Protein AF-M2UFC2-F1 (afdb_monomer)

Secondary structure (DSSP, 8-state):
-------------------EEEESPPTT--TTT-TT-SS--TTTTSPB--B-TTS-BSS----GGGGTTTHHHHSPPS-EEETT-EEEEEEE----STT-----TT--EEEEEEESSTTSS-EEEEEEES-SS-S-S--STTTSEEEEEPPBTPPSEE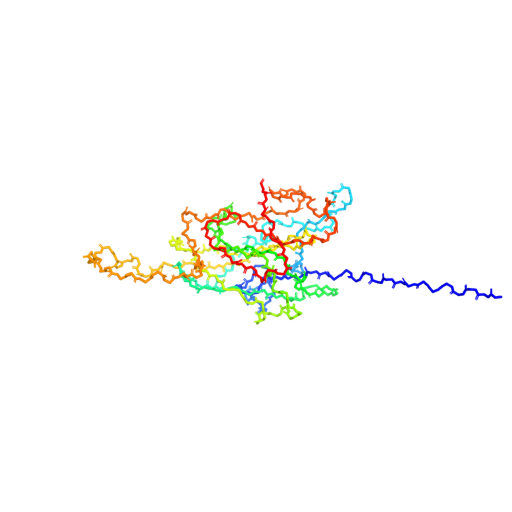EEEEEEEE-TTS-EEEEEEEEEEE--GGGSS-SS-------------------PPBGGGPPBPP--BSSTT-SBSTTHHHH--SPPSSEEE---SS-EEE--SSSPEEEP--

Sequence (270 aa):
MYTETLVLLHWAASVSGHMSLWYPGPLGGAKEANAMSTYVDSELNFPLGCCDENGQATLPSPGICRGHLDMFDEQEPQVVWQAGQNAYFQLSDHTYAAGTPGSTHHGGSCQVGFSLDRGQTWKAAASFSGNCPRRAEDGSPSSQTFDFQVPRGMPSGNALFAWVWLNREHEFFVNCAKVRITANASRVLSADMSLPSSRGLWRQSRPKAFRSCEWDTAPVMKMSYYTTDADCMPNAKLRHAQSDDFELGWDVACGVVEGDGAFPIQMIAC

Foldseek 3Di:
DDDDDDDPPDPPPPQAAFKAWQPPQFQLHDCNSPVPDPHHDLCQRPFAFDADLVQHTPDHHCFAQSVRLVCLVVDDASEEDEAFDKDKTFMAQDRSHPPRTHFCLQWFWKWKWKDPPSPPFTFTFAIEFTCVQNRDRHRHRVSRMGITTHAHPDDWDKMKMKMWGQFLQRTIHMTIGIHTYDYDPVVVPPPDDDDDDDDDDDPDPDDPPQFGHHPVQGDTDARFGQHCPGPFPHVVCSVDVDGDQAHEDEPTPHNYDYYPPNGHYDYGDD

Structure (mmCIF, N/CA/C/O backbone):
data_AF-M2UFC2-F1
#
_entry.id   AF-M2UFC2-F1
#
loop_
_atom_site.group_PDB
_atom_site.id
_atom_site.type_symbol
_atom_site.label_atom_id
_atom_site.label_alt_id
_atom_site.label_comp_id
_atom_site.label_asym_id
_atom_site.label_entity_id
_atom_site.label_seq_id
_atom_site.pdbx_PDB_ins_code
_atom_site.Cartn_x
_atom_site.Cartn_y
_atom_site.Cartn_z
_atom_site.occupancy
_atom_site.B_iso_or_equiv
_atom_site.auth_seq_id
_atom_site.auth_comp_id
_atom_site.auth_asym_id
_atom_site.auth_atom_id
_atom_site.pdbx_PDB_model_num
ATOM 1 N N . MET A 1 1 ? 33.364 7.698 -51.214 1.00 39.19 1 MET A N 1
ATOM 2 C CA . MET A 1 1 ? 32.094 7.151 -50.694 1.00 39.19 1 MET A CA 1
ATOM 3 C C . MET A 1 1 ? 32.192 7.202 -49.183 1.00 39.19 1 MET A C 1
ATOM 5 O O . MET A 1 1 ? 32.927 6.405 -48.621 1.00 39.19 1 MET A O 1
ATOM 9 N N . TYR A 1 2 ? 31.581 8.207 -48.559 1.00 39.94 2 TYR A N 1
ATOM 10 C CA . TYR A 1 2 ? 31.547 8.346 -47.103 1.00 39.94 2 TYR A CA 1
ATOM 11 C C . TYR A 1 2 ? 30.279 7.648 -46.612 1.00 39.94 2 TYR A C 1
ATOM 13 O O . TYR A 1 2 ? 29.177 8.035 -46.992 1.00 39.94 2 TYR A O 1
ATOM 21 N N . THR A 1 3 ? 30.438 6.557 -45.871 1.00 43.34 3 THR A N 1
ATOM 22 C CA . THR A 1 3 ? 29.339 5.874 -45.185 1.00 43.34 3 THR A CA 1
ATOM 23 C C . THR A 1 3 ? 29.038 6.627 -43.897 1.00 43.34 3 THR A C 1
ATOM 25 O O . THR A 1 3 ? 29.788 6.529 -42.931 1.00 43.34 3 THR A O 1
ATOM 28 N N . GLU A 1 4 ? 27.954 7.396 -43.911 1.00 42.88 4 GLU A N 1
ATOM 29 C CA . GLU A 1 4 ? 27.348 8.010 -42.730 1.00 42.88 4 GLU A CA 1
ATOM 30 C C . GLU A 1 4 ? 26.715 6.904 -41.871 1.00 42.88 4 GLU A C 1
ATOM 32 O O . GLU A 1 4 ? 25.690 6.320 -42.227 1.00 42.88 4 GLU A O 1
ATOM 37 N N . THR A 1 5 ? 27.347 6.566 -40.749 1.00 50.31 5 THR A N 1
ATOM 38 C CA . THR A 1 5 ? 26.775 5.668 -39.737 1.00 50.31 5 THR A CA 1
ATOM 39 C C . THR A 1 5 ? 25.762 6.442 -38.894 1.00 50.31 5 THR A C 1
ATOM 41 O O . THR A 1 5 ? 26.138 7.237 -38.036 1.00 50.31 5 THR A O 1
ATOM 44 N N . LEU A 1 6 ? 24.470 6.205 -39.130 1.00 49.03 6 LEU A N 1
ATOM 45 C CA . LEU A 1 6 ? 23.380 6.677 -38.272 1.00 49.03 6 LEU A CA 1
ATOM 46 C C . LEU A 1 6 ? 23.423 5.936 -36.927 1.00 49.03 6 LEU A C 1
ATOM 48 O O . LEU A 1 6 ? 23.078 4.758 -36.840 1.00 49.03 6 LEU A O 1
ATOM 52 N N . VAL A 1 7 ? 23.838 6.634 -35.870 1.00 49.34 7 VAL A N 1
ATOM 53 C CA . VAL A 1 7 ? 23.732 6.160 -34.485 1.00 49.34 7 VAL A CA 1
ATOM 54 C C . VAL A 1 7 ? 22.326 6.484 -33.978 1.00 49.34 7 VAL A C 1
ATOM 56 O O . VAL A 1 7 ? 22.012 7.629 -33.662 1.00 49.34 7 VAL A O 1
ATOM 59 N N . LEU A 1 8 ? 21.462 5.471 -33.911 1.00 44.75 8 LEU A N 1
ATOM 60 C CA . LEU A 1 8 ? 20.162 5.551 -33.241 1.00 44.75 8 LEU A CA 1
ATOM 61 C C . LEU A 1 8 ? 20.377 5.501 -31.721 1.00 44.75 8 LEU A C 1
ATOM 63 O O . LEU A 1 8 ? 20.456 4.418 -31.138 1.00 44.75 8 LEU A O 1
ATOM 67 N N . LEU A 1 9 ? 20.466 6.670 -31.074 1.00 43.09 9 LEU A N 1
ATOM 68 C CA . LEU A 1 9 ? 20.327 6.773 -29.619 1.00 43.09 9 LEU A CA 1
ATOM 69 C C . LEU A 1 9 ? 18.901 6.355 -29.231 1.00 43.09 9 LEU A C 1
ATOM 71 O O . LEU A 1 9 ? 17.956 7.134 -29.353 1.00 43.09 9 LEU A O 1
ATOM 75 N N . HIS A 1 10 ? 18.753 5.119 -28.759 1.00 38.97 10 HIS A N 1
ATOM 76 C CA . HIS A 1 10 ? 17.561 4.698 -28.037 1.00 38.97 10 HIS A CA 1
ATOM 77 C C . HIS A 1 10 ? 17.619 5.342 -26.654 1.00 38.97 10 HIS A C 1
ATOM 79 O O . HIS A 1 10 ? 18.350 4.890 -25.775 1.00 38.97 10 HIS A O 1
ATOM 85 N N . TRP A 1 11 ? 16.870 6.426 -26.468 1.00 40.47 11 TRP A N 1
ATOM 86 C CA . TRP A 1 11 ? 16.541 6.906 -25.135 1.00 40.47 11 TRP A CA 1
ATOM 87 C C . TRP A 1 11 ? 15.643 5.854 -24.486 1.00 40.47 11 TRP A C 1
ATOM 89 O O . TRP A 1 11 ? 14.445 5.801 -24.758 1.00 40.47 11 TRP A O 1
ATOM 99 N N . ALA A 1 12 ? 16.224 4.988 -23.656 1.00 41.22 12 ALA A N 1
ATOM 100 C CA . ALA A 1 12 ? 15.452 4.255 -22.668 1.00 41.22 12 ALA A CA 1
ATOM 101 C C . ALA A 1 12 ? 14.940 5.301 -21.673 1.00 41.22 12 ALA A C 1
ATOM 103 O O . ALA A 1 12 ? 15.656 5.714 -20.763 1.00 41.22 12 ALA A O 1
ATOM 104 N N . ALA A 1 13 ? 13.739 5.824 -21.912 1.00 41.06 13 ALA A N 1
ATOM 105 C CA . ALA A 1 13 ? 13.048 6.600 -20.905 1.00 41.06 13 ALA A CA 1
ATOM 106 C C . ALA A 1 13 ? 12.773 5.642 -19.745 1.00 41.06 13 ALA A C 1
ATOM 108 O O . ALA A 1 13 ? 11.928 4.755 -19.861 1.00 41.06 13 ALA A O 1
ATOM 109 N N . SER A 1 14 ? 13.520 5.785 -18.654 1.00 45.16 14 SER A N 1
ATOM 110 C CA . SER A 1 14 ? 13.159 5.185 -17.377 1.00 45.16 14 SER A CA 1
ATOM 111 C C . SER A 1 14 ? 11.846 5.838 -16.953 1.00 45.16 14 SER A C 1
ATOM 113 O O . SER A 1 14 ? 11.839 6.918 -16.366 1.00 45.16 14 SER A O 1
ATOM 115 N N . VAL A 1 15 ? 10.718 5.253 -17.352 1.00 51.28 15 VAL A N 1
ATOM 116 C CA . VAL A 1 15 ? 9.410 5.682 -16.864 1.00 51.28 15 VAL A CA 1
ATOM 117 C C . VAL A 1 15 ? 9.390 5.285 -15.404 1.00 51.28 15 VAL A C 1
ATOM 119 O O . VAL A 1 15 ? 9.401 4.104 -15.094 1.00 51.28 15 VAL A O 1
ATOM 122 N N . SER A 1 16 ? 9.452 6.261 -14.509 1.00 63.06 16 SER A N 1
ATOM 123 C CA . SER A 1 16 ? 9.485 5.964 -13.088 1.00 63.06 16 SER A CA 1
ATOM 124 C C . SER A 1 16 ? 8.061 5.834 -12.561 1.00 63.06 16 SER A C 1
ATOM 126 O O . SER A 1 16 ? 7.302 6.802 -12.564 1.00 63.06 16 SER A O 1
ATOM 128 N N . GLY A 1 17 ? 7.677 4.622 -12.169 1.00 72.94 17 GLY A N 1
ATOM 129 C CA . GLY A 1 17 ? 6.343 4.292 -11.680 1.00 72.94 17 GLY A CA 1
ATOM 130 C C . GLY A 1 17 ? 6.104 4.740 -10.255 1.00 72.94 17 GLY A C 1
ATOM 131 O O . GLY A 1 17 ? 6.373 3.975 -9.342 1.00 72.94 17 GLY A O 1
ATOM 132 N N . HIS A 1 18 ? 5.584 5.947 -10.056 1.00 90.44 18 HIS A N 1
ATOM 133 C CA . HIS A 1 18 ? 5.289 6.459 -8.722 1.00 90.44 18 HIS A CA 1
ATOM 134 C C . HIS A 1 18 ? 3.782 6.570 -8.504 1.00 90.44 18 HIS A C 1
ATOM 136 O O . HIS A 1 18 ? 3.101 7.328 -9.194 1.00 90.44 18 HIS A O 1
ATOM 142 N N . MET A 1 19 ? 3.266 5.839 -7.521 1.00 96.25 19 MET A N 1
ATOM 143 C CA . MET A 1 19 ? 1.867 5.903 -7.102 1.00 96.25 19 MET A CA 1
ATOM 144 C C . MET A 1 19 ? 1.805 5.981 -5.585 1.00 96.25 19 MET A C 1
ATOM 146 O O . MET A 1 19 ? 2.644 5.406 -4.890 1.00 96.25 19 MET A O 1
ATOM 150 N N . SER A 1 20 ? 0.784 6.652 -5.066 1.00 97.69 20 SER A N 1
ATOM 151 C CA . SER A 1 20 ? 0.476 6.639 -3.639 1.00 97.69 20 SER A CA 1
ATOM 152 C C . SER A 1 20 ? -0.979 6.269 -3.390 1.00 97.69 20 SER A C 1
ATOM 154 O O . SER A 1 20 ? -1.843 6.441 -4.252 1.00 97.69 20 SER A O 1
ATOM 156 N N . LEU A 1 21 ? -1.281 5.844 -2.166 1.00 98.62 21 LEU A N 1
ATOM 157 C CA . LEU A 1 21 ? -2.639 5.879 -1.644 1.00 98.62 21 LEU A CA 1
ATOM 158 C C . LEU A 1 21 ? -3.164 7.324 -1.718 1.00 98.62 21 LEU A C 1
ATOM 160 O O . LEU A 1 21 ? -2.421 8.284 -1.511 1.00 98.62 21 LEU A O 1
ATOM 164 N N . TRP A 1 22 ? -4.441 7.474 -2.040 1.00 98.56 22 TRP A N 1
ATOM 165 C CA . TRP A 1 22 ? -5.145 8.755 -2.091 1.00 98.56 22 TRP A CA 1
ATOM 166 C C . TRP A 1 22 ? -6.354 8.765 -1.161 1.00 98.56 22 TRP A C 1
ATOM 168 O O . TRP A 1 22 ? -6.588 9.735 -0.446 1.00 98.56 22 TRP A O 1
ATOM 178 N N . TYR A 1 23 ? -7.099 7.659 -1.140 1.00 98.69 23 TYR A N 1
ATOM 179 C CA . TYR A 1 23 ? -8.220 7.456 -0.233 1.00 98.69 23 TYR A CA 1
ATOM 180 C C . TYR A 1 23 ? -8.158 6.053 0.385 1.00 98.69 23 TYR A C 1
ATOM 182 O O . TYR A 1 23 ? -8.037 5.088 -0.368 1.00 98.69 23 TYR A O 1
ATOM 190 N N . PRO A 1 24 ? -8.316 5.902 1.712 1.00 98.56 24 PRO A N 1
ATOM 191 C CA . PRO A 1 24 ? -8.397 6.972 2.711 1.00 98.56 24 PRO A CA 1
ATOM 192 C C . PRO A 1 24 ? -7.124 7.830 2.744 1.00 98.56 24 PRO A C 1
ATOM 194 O O . PRO A 1 24 ? -6.065 7.355 2.340 1.00 98.56 24 PRO A O 1
ATOM 197 N N . GLY A 1 25 ? -7.233 9.080 3.205 1.00 98.25 25 GLY A N 1
ATOM 198 C CA . GLY A 1 25 ? -6.116 10.029 3.192 1.00 98.25 25 GLY A CA 1
ATOM 199 C C . GLY A 1 25 ? -4.875 9.464 3.904 1.00 98.25 25 GLY A C 1
ATOM 200 O O . GLY A 1 25 ? -4.959 9.139 5.090 1.00 98.25 25 GLY A O 1
ATOM 201 N N . PRO A 1 26 ? -3.729 9.295 3.225 1.00 98.19 26 PRO A N 1
ATOM 202 C CA . PRO A 1 26 ? -2.581 8.636 3.837 1.00 98.19 26 PRO A CA 1
ATOM 203 C C . PRO A 1 26 ? -1.893 9.514 4.890 1.00 98.19 26 PRO A C 1
ATOM 205 O O . PRO A 1 26 ? -1.920 10.747 4.828 1.00 98.19 26 PRO A O 1
ATOM 208 N N . LEU A 1 27 ? -1.232 8.865 5.847 1.00 97.75 27 LEU A N 1
ATOM 209 C CA . LEU A 1 27 ? -0.240 9.489 6.725 1.00 97.75 27 LEU A CA 1
ATOM 210 C C . LEU A 1 27 ? 0.936 9.969 5.856 1.00 97.75 27 LEU A C 1
ATOM 212 O O . LEU A 1 27 ? 1.348 9.252 4.946 1.00 97.75 27 LEU A O 1
ATOM 216 N N . GLY A 1 28 ? 1.420 11.193 6.083 1.00 96.62 28 GLY A N 1
ATOM 217 C CA . GLY A 1 28 ? 2.391 11.852 5.194 1.00 96.62 28 GLY A CA 1
ATOM 218 C C . GLY A 1 28 ? 1.823 12.311 3.837 1.00 96.62 28 GLY A C 1
ATOM 219 O O . GLY A 1 28 ? 2.576 12.793 2.995 1.00 96.62 28 GLY A O 1
ATOM 220 N N . GLY A 1 29 ? 0.508 12.177 3.619 1.00 97.25 29 GLY A N 1
ATOM 221 C CA . GLY A 1 29 ? -0.202 12.562 2.396 1.00 97.25 29 GLY A CA 1
ATOM 222 C C . GLY A 1 29 ? -0.233 14.053 2.097 1.00 97.25 29 GLY A C 1
ATOM 223 O O . GLY A 1 29 ? -0.198 14.880 3.008 1.00 97.25 29 GLY A O 1
ATOM 224 N N . ALA A 1 30 ? -0.412 14.397 0.820 1.00 97.00 30 ALA A N 1
ATOM 225 C CA . ALA A 1 30 ? -0.734 15.759 0.407 1.00 97.00 30 ALA A CA 1
ATOM 226 C C . ALA A 1 30 ? -2.062 16.216 1.038 1.00 97.00 30 ALA A C 1
ATOM 228 O O . ALA A 1 30 ? -2.951 15.400 1.308 1.00 97.00 30 ALA A O 1
ATOM 229 N N . LYS A 1 31 ? -2.221 17.524 1.266 1.00 96.56 31 LYS A N 1
ATOM 230 C CA . LYS A 1 31 ? -3.391 18.070 1.974 1.00 96.56 31 LYS A CA 1
ATOM 231 C C . LYS A 1 31 ? -4.702 17.844 1.215 1.00 96.56 31 LYS A C 1
ATOM 233 O O . LYS A 1 31 ? -5.769 17.745 1.814 1.00 96.56 31 LYS A O 1
ATOM 238 N N . GLU A 1 32 ? -4.610 17.740 -0.103 1.00 96.50 32 GLU A N 1
ATOM 239 C CA . GLU A 1 32 ? -5.697 17.415 -1.019 1.00 96.50 32 GLU A CA 1
ATOM 240 C C . GLU A 1 32 ? -6.227 15.988 -0.804 1.00 96.50 32 GLU A C 1
ATOM 242 O O . GLU A 1 32 ? -7.420 15.751 -0.986 1.00 96.50 32 GLU A O 1
ATOM 247 N N . ALA A 1 33 ? -5.362 15.056 -0.389 1.00 97.12 33 ALA A N 1
ATOM 248 C CA . ALA A 1 33 ? -5.724 13.676 -0.063 1.00 97.12 33 ALA A CA 1
ATOM 249 C C . ALA A 1 33 ? -6.095 13.511 1.420 1.00 97.12 33 ALA A C 1
ATOM 251 O O . ALA A 1 33 ? -7.014 12.770 1.767 1.00 97.12 33 ALA A O 1
ATOM 252 N N . ASN A 1 34 ? -5.383 14.211 2.305 1.00 96.50 34 ASN A N 1
ATOM 253 C CA . ASN A 1 34 ? -5.574 14.181 3.748 1.00 96.50 34 ASN A CA 1
ATOM 254 C C . ASN A 1 34 ? -5.618 15.611 4.300 1.00 96.50 34 ASN A C 1
ATOM 256 O O . ASN A 1 34 ? -4.594 16.250 4.536 1.00 96.50 34 ASN A O 1
ATOM 260 N N . ALA A 1 35 ? -6.826 16.108 4.570 1.00 93.62 35 ALA A N 1
ATOM 261 C CA . ALA A 1 35 ? -7.028 17.481 5.031 1.00 93.62 35 ALA A CA 1
ATOM 262 C C . ALA A 1 35 ? -6.358 17.795 6.387 1.00 93.62 35 ALA A C 1
ATOM 264 O O . ALA A 1 35 ? -6.178 18.972 6.715 1.00 93.62 35 ALA A O 1
ATOM 265 N N . MET A 1 36 ? -5.992 16.766 7.164 1.00 91.00 36 MET A N 1
ATOM 266 C CA . MET A 1 36 ? -5.315 16.890 8.459 1.00 91.00 36 MET A CA 1
ATOM 267 C C . MET A 1 36 ? -3.788 16.896 8.355 1.00 91.00 36 MET A C 1
ATOM 269 O O . MET A 1 36 ? -3.124 17.070 9.376 1.00 91.00 36 MET A O 1
ATOM 273 N N . SER A 1 37 ? -3.218 16.733 7.158 1.00 93.69 37 SER A N 1
ATOM 274 C CA . SER A 1 37 ? -1.770 16.752 6.975 1.00 93.69 37 SER A CA 1
ATOM 275 C C . SER A 1 37 ? -1.156 18.079 7.424 1.00 93.69 37 SER A C 1
ATOM 277 O O . SER A 1 37 ? -1.447 19.151 6.885 1.00 93.69 37 SER A O 1
ATOM 279 N N . THR A 1 38 ? -0.269 17.982 8.410 1.00 92.00 38 THR A N 1
ATOM 280 C CA . THR A 1 38 ? 0.626 19.050 8.884 1.00 92.00 38 THR A CA 1
ATOM 281 C C . THR A 1 38 ? 2.037 18.912 8.310 1.00 92.00 38 THR A C 1
ATOM 283 O O . THR A 1 38 ? 2.794 19.880 8.293 1.00 92.00 38 THR A O 1
ATOM 286 N N . TYR A 1 39 ? 2.361 17.723 7.801 1.00 94.56 39 TYR A N 1
ATOM 287 C CA . TYR A 1 39 ? 3.590 17.361 7.110 1.00 94.56 39 TYR A CA 1
ATOM 288 C C . TYR A 1 39 ? 3.233 16.578 5.841 1.00 94.56 39 TYR A C 1
ATOM 290 O O . TYR A 1 39 ? 2.295 15.778 5.853 1.00 94.56 39 TYR A O 1
ATOM 298 N N . VAL A 1 40 ? 3.982 16.815 4.763 1.00 96.62 40 VAL A N 1
ATOM 299 C CA . VAL A 1 40 ? 3.855 16.093 3.492 1.00 96.62 40 VAL A CA 1
ATOM 300 C C . VAL A 1 40 ? 5.191 15.420 3.204 1.00 96.62 40 VAL A C 1
ATOM 302 O O . VAL A 1 40 ? 6.214 16.099 3.112 1.00 96.62 40 VAL A O 1
ATOM 305 N N . ASP A 1 41 ? 5.172 14.097 3.068 1.00 96.25 41 ASP A N 1
ATOM 306 C CA . ASP A 1 41 ? 6.327 13.314 2.639 1.00 96.25 41 ASP A CA 1
ATOM 307 C C . ASP A 1 41 ? 6.529 13.541 1.136 1.00 96.25 41 ASP A C 1
ATOM 309 O O . ASP A 1 41 ? 5.718 13.112 0.313 1.00 96.25 41 ASP A O 1
ATOM 313 N N . SER A 1 42 ? 7.605 14.240 0.765 1.00 94.56 42 SER A N 1
ATOM 314 C CA . SER A 1 42 ? 7.938 14.505 -0.641 1.00 94.56 42 SER A CA 1
ATOM 315 C C . SER A 1 42 ? 8.248 13.233 -1.432 1.00 94.56 42 SER A C 1
ATOM 317 O O . SER A 1 42 ? 8.283 13.271 -2.659 1.00 94.56 42 SER A O 1
ATOM 319 N N . GLU A 1 43 ? 8.476 12.119 -0.739 1.00 93.50 43 GLU A N 1
ATOM 320 C CA . GLU A 1 43 ? 8.762 10.815 -1.313 1.00 93.50 43 GLU A CA 1
ATOM 321 C C . GLU A 1 43 ? 7.630 9.806 -1.066 1.00 93.50 43 GLU A C 1
ATOM 323 O O . GLU A 1 43 ? 7.835 8.604 -1.222 1.00 93.50 43 GLU A O 1
ATOM 328 N N . LEU A 1 44 ? 6.419 10.243 -0.693 1.00 95.44 44 LEU A N 1
ATOM 329 C CA . LEU A 1 44 ? 5.335 9.320 -0.323 1.00 95.44 44 LEU A CA 1
ATOM 330 C C . LEU A 1 44 ? 5.006 8.297 -1.422 1.00 95.44 44 LEU A C 1
ATOM 332 O O . LEU A 1 44 ? 4.633 7.157 -1.132 1.00 95.44 44 LEU A O 1
ATOM 336 N N . ASN A 1 45 ? 5.135 8.722 -2.679 1.00 94.38 45 ASN A N 1
ATOM 337 C CA . ASN A 1 45 ? 4.893 7.919 -3.870 1.00 94.38 45 ASN A CA 1
ATOM 338 C C . ASN A 1 45 ? 6.152 7.206 -4.394 1.00 94.38 45 ASN A C 1
ATOM 340 O O . ASN A 1 45 ? 6.074 6.640 -5.476 1.00 94.38 45 ASN A O 1
ATOM 344 N N . PHE A 1 46 ? 7.289 7.245 -3.685 1.00 92.94 46 PHE A N 1
ATOM 345 C CA . PHE A 1 46 ? 8.538 6.575 -4.072 1.00 92.94 46 PHE A CA 1
ATOM 346 C C . PHE A 1 46 ? 8.558 5.133 -3.571 1.00 92.94 46 PHE A C 1
ATOM 348 O O . PHE A 1 46 ? 7.974 4.830 -2.519 1.00 92.94 46 PHE A O 1
ATOM 355 N N . PRO A 1 47 ? 9.269 4.239 -4.275 1.00 91.31 47 PRO A N 1
ATOM 356 C CA . PRO A 1 47 ? 9.504 2.911 -3.751 1.00 91.31 47 PRO A CA 1
ATOM 357 C C . PRO A 1 47 ? 10.403 2.977 -2.517 1.00 91.31 47 PRO A C 1
ATOM 359 O O . PRO A 1 47 ? 11.213 3.891 -2.342 1.00 91.31 47 PRO A O 1
ATOM 362 N N . LEU A 1 48 ? 10.251 1.995 -1.640 1.00 90.31 48 LEU A N 1
ATOM 363 C CA . LEU A 1 48 ? 11.145 1.779 -0.519 1.00 90.31 48 LEU A CA 1
ATOM 364 C C . LEU A 1 48 ? 12.395 1.052 -0.980 1.00 90.31 48 LEU A C 1
ATOM 366 O O . LEU A 1 48 ? 12.292 0.042 -1.671 1.00 90.31 48 LEU A O 1
ATOM 370 N N . GLY A 1 49 ? 13.545 1.557 -0.526 1.00 77.44 49 GLY A N 1
ATOM 371 C CA . GLY A 1 49 ? 14.823 0.853 -0.519 1.00 77.44 49 GLY A CA 1
ATOM 372 C C . GLY A 1 49 ? 15.120 0.046 -1.783 1.00 77.44 49 GLY A C 1
ATOM 373 O O . GLY A 1 49 ? 14.879 -1.156 -1.828 1.00 77.44 49 GLY A O 1
ATOM 374 N N . CYS A 1 50 ? 15.747 0.682 -2.771 1.00 66.81 50 CYS A N 1
ATOM 375 C CA . CYS A 1 50 ? 16.546 -0.028 -3.766 1.00 66.81 50 CYS A CA 1
ATOM 376 C C . CYS A 1 50 ? 18.018 0.074 -3.383 1.00 66.81 50 CYS A C 1
ATOM 378 O O . CYS A 1 50 ? 18.391 0.877 -2.526 1.00 66.81 50 CYS A O 1
ATOM 380 N N . CYS A 1 51 ? 18.852 -0.766 -3.978 1.00 66.25 51 CYS A N 1
ATOM 381 C CA . CYS A 1 51 ? 20.266 -0.843 -3.686 1.00 66.25 51 CYS A CA 1
ATOM 382 C C . CYS A 1 51 ? 21.106 -0.812 -4.969 1.00 66.25 51 CYS A C 1
ATOM 384 O O . CYS A 1 51 ? 20.580 -1.057 -6.055 1.00 66.25 51 CYS A O 1
ATOM 386 N N . ASP A 1 52 ? 22.389 -0.478 -4.849 1.00 71.19 52 ASP A N 1
ATOM 387 C CA . ASP A 1 52 ? 23.360 -0.525 -5.944 1.00 71.19 52 ASP A CA 1
ATOM 388 C C . ASP A 1 52 ? 23.894 -1.950 -6.158 1.00 71.19 52 ASP A C 1
ATOM 390 O O . ASP A 1 52 ? 23.598 -2.861 -5.390 1.00 71.19 52 ASP A O 1
ATOM 394 N N . GLU A 1 53 ? 24.737 -2.160 -7.170 1.00 71.31 53 GLU A N 1
ATOM 395 C CA . GLU A 1 53 ? 25.342 -3.474 -7.456 1.00 71.31 53 GLU A CA 1
ATOM 396 C C . GLU A 1 53 ? 26.107 -4.089 -6.261 1.00 71.31 53 GLU A C 1
ATOM 398 O O . GLU A 1 53 ? 26.314 -5.301 -6.220 1.00 71.31 53 GLU A O 1
ATOM 403 N N . ASN A 1 54 ? 26.494 -3.277 -5.268 1.00 70.31 54 ASN A N 1
ATOM 404 C CA . ASN A 1 54 ? 27.180 -3.701 -4.046 1.00 70.31 54 ASN A CA 1
ATOM 405 C C . ASN A 1 54 ? 26.223 -3.943 -2.864 1.00 70.31 54 ASN A C 1
ATOM 407 O O . ASN A 1 54 ? 26.677 -4.234 -1.754 1.00 70.31 54 ASN A O 1
ATOM 411 N N . GLY A 1 55 ? 24.912 -3.813 -3.075 1.00 65.31 55 GLY A N 1
ATOM 412 C CA . GLY A 1 55 ? 23.883 -3.968 -2.053 1.00 65.31 55 GLY A CA 1
ATOM 413 C C . GLY A 1 55 ? 23.733 -2.771 -1.110 1.00 65.31 55 GLY A C 1
ATOM 414 O O . GLY A 1 55 ? 23.071 -2.896 -0.081 1.00 65.31 55 GLY A O 1
ATOM 415 N N . GLN A 1 56 ? 24.328 -1.616 -1.421 1.00 71.31 56 GLN A N 1
ATOM 416 C CA . GLN A 1 56 ? 24.149 -0.394 -0.637 1.00 71.31 56 GLN A CA 1
ATOM 417 C C . GLN A 1 56 ? 22.825 0.271 -0.983 1.00 71.31 56 GLN A C 1
ATOM 419 O O . GLN A 1 56 ? 22.515 0.416 -2.160 1.00 71.31 56 G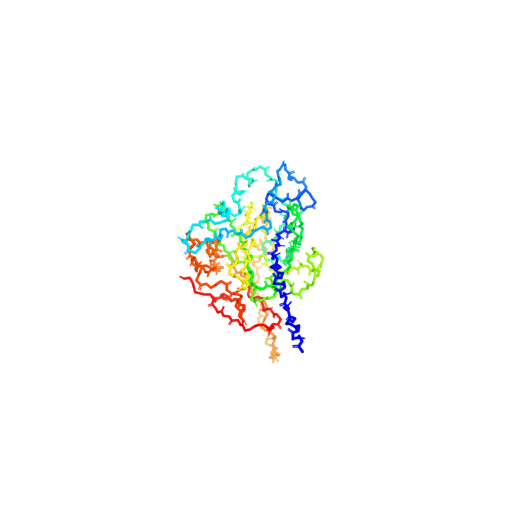LN A O 1
ATOM 424 N N . ALA A 1 57 ? 22.072 0.722 0.022 1.00 71.75 57 ALA A N 1
ATOM 425 C CA . ALA A 1 57 ? 20.825 1.446 -0.198 1.00 71.75 57 ALA A CA 1
ATOM 426 C C . ALA A 1 57 ? 21.051 2.694 -1.074 1.00 71.75 57 ALA A C 1
ATOM 428 O O . ALA A 1 57 ? 21.800 3.598 -0.710 1.00 71.75 57 ALA A O 1
ATOM 429 N N . THR A 1 58 ? 20.381 2.740 -2.223 1.00 75.94 58 THR A N 1
ATOM 430 C CA . THR A 1 58 ? 20.336 3.882 -3.145 1.00 75.94 58 THR A CA 1
ATOM 431 C C . THR A 1 58 ? 19.113 4.757 -2.915 1.00 75.94 58 THR A C 1
ATOM 433 O O . THR A 1 58 ? 19.105 5.905 -3.348 1.00 75.94 58 THR A O 1
ATOM 436 N N . LEU A 1 59 ? 18.101 4.239 -2.212 1.00 76.81 59 LEU A N 1
ATOM 437 C CA . LEU A 1 59 ? 16.903 4.972 -1.812 1.00 76.81 59 LEU A CA 1
ATOM 438 C C . LEU A 1 59 ? 16.649 4.821 -0.308 1.00 76.81 59 LEU A C 1
ATOM 440 O O . LEU A 1 59 ? 16.991 3.780 0.267 1.00 76.81 59 LEU A O 1
ATOM 444 N N . PRO A 1 60 ? 16.012 5.815 0.336 1.00 82.12 60 PRO A N 1
ATOM 445 C CA . PRO A 1 60 ? 15.552 5.681 1.709 1.00 82.12 60 PRO A CA 1
ATOM 446 C C . PRO A 1 60 ? 14.642 4.459 1.895 1.00 82.12 60 PRO A C 1
ATOM 448 O O . PRO A 1 60 ? 13.780 4.155 1.069 1.00 82.12 60 PRO A O 1
ATOM 451 N N . SER A 1 61 ? 14.813 3.772 3.024 1.00 86.12 61 SER A N 1
ATOM 452 C CA . SER A 1 61 ? 13.893 2.734 3.494 1.00 86.12 61 SER A CA 1
ATOM 453 C C . SER A 1 61 ? 13.391 3.104 4.893 1.00 86.12 61 SER A C 1
ATOM 455 O O . SER A 1 61 ? 13.873 2.572 5.891 1.00 86.12 61 SER A O 1
ATOM 457 N N . PRO A 1 62 ? 12.460 4.069 5.007 1.00 89.62 62 PRO A N 1
ATOM 458 C CA . PRO A 1 62 ? 11.909 4.497 6.296 1.00 89.62 62 PRO A CA 1
ATOM 459 C C . PRO A 1 62 ? 11.030 3.442 7.001 1.00 89.62 62 PRO A C 1
ATOM 461 O O . PRO A 1 62 ? 10.535 3.690 8.098 1.00 89.62 62 PRO A O 1
ATOM 464 N N . GLY A 1 63 ? 10.839 2.262 6.402 1.00 89.19 63 GLY A N 1
ATOM 465 C CA . GLY A 1 63 ? 10.115 1.139 6.996 1.00 89.19 63 GLY A CA 1
ATOM 466 C C . GLY A 1 63 ? 8.595 1.203 6.814 1.00 89.19 63 GLY A C 1
ATOM 467 O O . GLY A 1 63 ? 8.076 1.777 5.853 1.00 89.19 63 GLY A O 1
ATOM 468 N N . ILE A 1 64 ? 7.867 0.563 7.736 1.00 92.75 64 ILE A N 1
ATOM 469 C CA . ILE A 1 64 ? 6.403 0.420 7.688 1.00 92.75 64 ILE A CA 1
ATOM 470 C C . ILE A 1 64 ? 5.733 1.798 7.619 1.00 92.75 64 ILE A C 1
ATOM 472 O O . ILE A 1 64 ? 6.117 2.722 8.331 1.00 92.75 64 ILE A O 1
ATOM 476 N N . CYS A 1 65 ? 4.711 1.931 6.766 1.00 96.06 65 CYS A N 1
ATOM 477 C CA . CYS A 1 65 ? 3.988 3.189 6.548 1.00 96.06 65 CYS A CA 1
ATOM 478 C C . CYS A 1 65 ? 4.903 4.368 6.168 1.00 96.06 65 CYS A C 1
ATOM 480 O O . CYS A 1 65 ? 4.589 5.509 6.495 1.00 96.06 65 CYS A O 1
ATOM 482 N N . ARG A 1 66 ? 6.045 4.086 5.524 1.00 94.88 66 ARG A N 1
ATOM 483 C CA . ARG A 1 66 ? 7.122 5.047 5.241 1.00 94.88 66 ARG A CA 1
ATOM 484 C C . ARG A 1 66 ? 7.615 5.821 6.472 1.00 94.88 66 ARG A C 1
ATOM 486 O O . ARG A 1 66 ? 8.033 6.965 6.357 1.00 94.88 66 ARG A O 1
ATOM 493 N N . GLY A 1 67 ? 7.573 5.198 7.648 1.00 95.25 67 GLY A N 1
ATOM 494 C CA . GLY A 1 67 ? 8.022 5.806 8.902 1.00 95.25 67 GLY A CA 1
ATOM 495 C C . GLY A 1 67 ? 6.967 6.651 9.621 1.00 95.25 67 GLY A C 1
ATOM 496 O O . GLY A 1 67 ? 7.215 7.074 10.743 1.00 95.25 67 GLY A O 1
ATOM 497 N N . HIS A 1 68 ? 5.768 6.825 9.054 1.00 96.00 68 HIS A N 1
ATOM 498 C CA . HIS A 1 68 ? 4.721 7.713 9.593 1.00 96.00 68 HIS A CA 1
ATOM 499 C C . HIS A 1 68 ? 3.821 7.059 10.657 1.00 96.00 68 HIS A C 1
ATOM 501 O O . HIS A 1 68 ? 2.653 7.419 10.800 1.00 96.00 68 HIS A O 1
ATOM 507 N N . LEU A 1 69 ? 4.302 6.036 11.372 1.00 95.56 69 LEU A N 1
ATOM 508 C CA . LEU A 1 69 ? 3.495 5.336 12.386 1.00 95.56 69 LEU A CA 1
ATOM 509 C C . LEU A 1 69 ? 3.184 6.209 13.612 1.00 95.56 69 LEU A C 1
ATOM 511 O O . LEU A 1 69 ? 2.154 6.011 14.256 1.00 95.56 69 LEU A O 1
ATOM 515 N N . ASP A 1 70 ? 4.051 7.167 13.924 1.00 93.50 70 ASP A N 1
ATOM 516 C CA . ASP A 1 70 ? 3.876 8.166 14.982 1.00 93.50 70 ASP A CA 1
ATOM 517 C C . ASP A 1 70 ? 2.633 9.045 14.761 1.00 93.50 70 ASP A C 1
ATOM 519 O O . ASP A 1 70 ? 1.877 9.305 15.700 1.00 93.50 70 ASP A O 1
ATOM 523 N N . MET A 1 71 ? 2.322 9.372 13.504 1.00 94.44 71 MET A N 1
ATOM 524 C CA . MET A 1 71 ? 1.134 10.150 13.133 1.00 94.44 71 MET A CA 1
ATOM 525 C C . MET A 1 71 ? -0.194 9.453 13.467 1.00 94.44 71 MET A C 1
ATOM 527 O O . MET A 1 71 ? -1.248 10.097 13.467 1.00 94.44 71 MET A O 1
ATOM 531 N N . PHE A 1 72 ? -0.187 8.147 13.762 1.00 93.25 72 PHE A N 1
ATOM 532 C CA . PHE A 1 72 ? -1.396 7.419 14.153 1.00 93.25 72 PHE A CA 1
ATOM 533 C C . PHE A 1 72 ? -2.045 7.993 15.419 1.00 93.25 72 PHE A C 1
ATOM 535 O O . PHE A 1 72 ? -3.273 7.977 15.534 1.00 93.25 72 PHE A O 1
ATOM 542 N N . ASP A 1 73 ? -1.256 8.494 16.368 1.00 90.31 73 ASP A N 1
ATOM 543 C CA . ASP A 1 73 ? -1.788 9.063 17.611 1.00 90.31 73 ASP A CA 1
ATOM 544 C C . ASP A 1 73 ? -2.228 10.525 17.455 1.00 90.31 73 ASP A C 1
ATOM 546 O O . ASP A 1 73 ? -3.058 10.996 18.230 1.00 90.31 73 ASP A O 1
ATOM 550 N N . GLU A 1 74 ? -1.734 11.211 16.427 1.00 90.69 74 GLU A N 1
ATOM 551 C CA . GLU A 1 74 ? -1.952 12.643 16.213 1.00 90.69 74 GLU A CA 1
ATOM 552 C C . GLU A 1 74 ? -3.153 12.940 15.311 1.00 90.69 74 GLU A C 1
ATOM 554 O O . GLU A 1 74 ? -3.886 13.902 15.537 1.00 90.69 74 GLU A O 1
ATOM 559 N N . GLN A 1 75 ? -3.363 12.122 14.277 1.00 91.75 75 GLN A N 1
ATOM 560 C CA . GLN A 1 75 ? -4.421 12.354 13.293 1.00 91.75 75 GLN A CA 1
ATOM 561 C C . GLN A 1 75 ? -5.743 11.722 13.727 1.00 91.75 75 GLN A C 1
ATOM 563 O O . GLN A 1 75 ? -5.751 10.670 14.362 1.00 91.75 75 GLN A O 1
ATOM 568 N N . GLU A 1 76 ? -6.883 12.295 13.341 1.00 95.12 76 GLU A N 1
ATOM 569 C CA . GLU A 1 76 ? -8.171 11.602 13.470 1.00 95.12 76 GLU A CA 1
ATOM 570 C C . GLU A 1 76 ? -8.336 10.522 12.380 1.00 95.12 76 GLU A C 1
ATOM 572 O O . GLU A 1 76 ? -7.632 10.526 11.365 1.00 95.12 76 GLU A O 1
ATOM 577 N N . PRO A 1 77 ? -9.240 9.545 12.561 1.00 97.38 77 PRO A N 1
ATOM 578 C CA . PRO A 1 77 ? -9.584 8.608 11.503 1.00 97.38 77 PRO A CA 1
ATOM 579 C C . PRO A 1 77 ? -10.140 9.316 10.263 1.00 97.38 77 PRO A C 1
ATOM 581 O O . PRO A 1 77 ? -11.100 10.078 10.344 1.00 97.38 77 PRO A O 1
ATOM 584 N N . GLN A 1 78 ? -9.586 8.990 9.099 1.00 97.62 78 GLN A N 1
ATOM 585 C CA . GLN A 1 78 ? -9.954 9.587 7.808 1.00 97.62 78 GLN A CA 1
ATOM 586 C C . GLN A 1 78 ? -11.306 9.095 7.294 1.00 97.62 78 GLN A C 1
ATOM 588 O O . GLN A 1 78 ? -11.980 9.753 6.505 1.00 97.62 78 GLN A O 1
ATOM 593 N N . VAL A 1 79 ? -11.695 7.896 7.719 1.00 98.25 79 VAL A N 1
ATOM 594 C CA . VAL A 1 79 ? -12.958 7.268 7.356 1.00 98.25 79 VAL A CA 1
ATOM 595 C C . VAL A 1 79 ? -13.411 6.326 8.463 1.00 98.25 79 VAL A C 1
ATOM 597 O O . VAL A 1 79 ? -12.601 5.728 9.180 1.00 98.25 79 VAL A O 1
ATOM 600 N N . VAL A 1 80 ? -14.729 6.182 8.577 1.00 98.38 80 VAL A N 1
ATOM 601 C CA . VAL A 1 80 ? -15.375 5.163 9.399 1.00 98.38 80 VAL A CA 1
ATOM 602 C C . VAL A 1 80 ? -15.946 4.084 8.486 1.00 98.38 80 VAL A C 1
ATOM 604 O O . VAL A 1 80 ? -16.796 4.367 7.642 1.00 98.38 80 VAL A O 1
ATOM 607 N N . TRP A 1 81 ? -15.520 2.841 8.683 1.00 98.06 81 TRP A N 1
ATOM 608 C CA . TRP A 1 81 ? -16.101 1.671 8.029 1.00 98.06 81 TRP A CA 1
ATOM 609 C C . TRP A 1 81 ? -16.739 0.735 9.052 1.00 98.06 81 TRP A C 1
ATOM 611 O O . TRP A 1 81 ? -16.380 0.729 10.231 1.00 98.06 81 TRP A O 1
ATOM 621 N N . GLN A 1 82 ? -17.689 -0.080 8.609 1.00 97.69 82 GLN A N 1
ATOM 622 C CA . GLN A 1 82 ? -18.245 -1.175 9.401 1.00 97.69 82 GLN A CA 1
ATOM 623 C C . GLN A 1 82 ? -17.544 -2.495 9.061 1.00 97.69 82 GLN A C 1
ATOM 625 O O . GLN A 1 82 ? -17.196 -2.756 7.911 1.00 97.69 82 GLN A O 1
ATOM 630 N N . ALA A 1 83 ? -17.368 -3.374 10.046 1.00 97.38 83 ALA A N 1
ATOM 631 C CA . ALA A 1 83 ? -16.880 -4.725 9.777 1.00 97.38 83 ALA A CA 1
ATOM 632 C C . ALA A 1 83 ? -17.826 -5.464 8.802 1.00 97.38 83 ALA A C 1
ATOM 634 O O . ALA A 1 83 ? -19.031 -5.577 9.051 1.00 97.38 83 ALA A O 1
ATOM 635 N N . GLY A 1 84 ? -17.286 -5.999 7.703 1.00 95.69 84 GLY A N 1
ATOM 636 C CA . GLY A 1 84 ? -18.064 -6.641 6.637 1.00 95.69 84 GLY A CA 1
ATOM 637 C C . GLY A 1 84 ? -18.690 -5.695 5.608 1.00 95.69 84 GLY A C 1
ATOM 638 O O . GLY A 1 84 ? -19.381 -6.173 4.712 1.00 95.69 84 GLY A O 1
ATOM 639 N N . GLN A 1 85 ? -18.481 -4.381 5.714 1.00 95.69 85 GLN A N 1
ATOM 640 C CA . GLN A 1 85 ? -18.948 -3.415 4.718 1.00 95.69 85 GLN A CA 1
ATOM 641 C C . GLN A 1 85 ? -18.131 -3.517 3.424 1.00 95.69 85 GLN A C 1
ATOM 643 O O . GLN A 1 85 ? -16.907 -3.656 3.464 1.00 95.69 85 GLN A O 1
ATOM 648 N N . ASN A 1 86 ? -18.807 -3.378 2.279 1.00 97.31 86 ASN A N 1
ATOM 649 C CA . ASN A 1 86 ? -18.140 -3.079 1.013 1.00 97.31 86 ASN A CA 1
ATOM 650 C C . ASN A 1 86 ? -17.571 -1.658 1.071 1.00 97.31 86 ASN A C 1
ATOM 652 O O . ASN A 1 86 ? -18.300 -0.700 1.342 1.00 97.31 86 ASN A O 1
ATOM 656 N N . ALA A 1 87 ? -16.278 -1.543 0.828 1.00 97.75 87 ALA A N 1
ATOM 657 C CA . ALA A 1 87 ? -15.520 -0.309 0.871 1.00 97.75 87 ALA A CA 1
ATOM 658 C C . ALA A 1 87 ? -14.664 -0.200 -0.393 1.00 97.75 87 ALA A C 1
ATOM 660 O O . ALA A 1 87 ? -14.610 -1.119 -1.209 1.00 97.75 87 ALA A O 1
ATOM 661 N N . TYR A 1 88 ? -13.983 0.926 -0.538 1.00 98.50 88 TYR A N 1
ATOM 662 C CA . TYR A 1 88 ? -13.037 1.139 -1.617 1.00 98.50 88 TYR A CA 1
ATOM 663 C C . TYR A 1 88 ? -11.820 1.899 -1.101 1.00 98.50 88 TYR A C 1
ATOM 665 O O . TYR A 1 88 ? -11.881 2.571 -0.067 1.00 98.50 88 TYR A O 1
ATOM 673 N N . PHE A 1 89 ? -10.723 1.790 -1.835 1.00 98.81 89 PHE A N 1
ATOM 674 C CA . PHE A 1 89 ? -9.580 2.684 -1.723 1.00 98.81 89 PHE A CA 1
ATOM 675 C C . PHE A 1 89 ? -9.283 3.291 -3.093 1.00 98.81 89 PHE A C 1
ATOM 677 O O . PHE A 1 89 ? -9.704 2.763 -4.127 1.00 98.81 89 PHE A O 1
ATOM 684 N N . GLN A 1 90 ? -8.595 4.425 -3.096 1.00 98.75 90 GLN A N 1
ATOM 685 C CA . GLN A 1 90 ? -8.140 5.080 -4.318 1.00 98.75 90 GLN A CA 1
ATOM 686 C C . GLN A 1 90 ? -6.638 5.270 -4.261 1.00 98.75 90 GLN A C 1
ATOM 688 O O . GLN A 1 90 ? -6.098 5.568 -3.194 1.00 98.75 90 GLN A O 1
ATOM 693 N N . LEU A 1 91 ? -5.990 5.127 -5.409 1.00 98.62 91 LEU A N 1
ATOM 694 C CA . LEU A 1 91 ? -4.592 5.491 -5.612 1.00 98.62 91 LEU A CA 1
ATOM 695 C C . LEU A 1 91 ? -4.510 6.782 -6.431 1.00 98.62 91 LEU A C 1
ATOM 697 O O . LEU A 1 91 ? -5.515 7.247 -6.961 1.00 98.62 91 LEU A O 1
ATOM 701 N N . SER A 1 92 ? -3.326 7.373 -6.514 1.00 97.50 92 SER A N 1
ATOM 702 C CA . SER A 1 92 ? -3.076 8.561 -7.326 1.00 97.50 92 SER A CA 1
ATOM 703 C C . SER A 1 92 ? -1.643 8.580 -7.846 1.00 97.50 92 SER A C 1
ATOM 705 O O . SER A 1 92 ? -0.721 8.180 -7.131 1.00 97.50 92 SER A O 1
ATOM 707 N N . ASP A 1 93 ? -1.462 9.104 -9.054 1.00 95.81 93 ASP A N 1
ATOM 708 C CA . ASP A 1 93 ? -0.182 9.495 -9.656 1.00 95.81 93 ASP A CA 1
ATOM 709 C C . ASP A 1 93 ? 0.263 10.908 -9.228 1.00 95.81 93 ASP A C 1
ATOM 711 O O . ASP A 1 93 ? 1.065 11.571 -9.895 1.00 95.81 93 ASP A O 1
ATOM 715 N N . HIS A 1 94 ? -0.253 11.390 -8.093 1.00 96.06 94 HIS A N 1
ATOM 716 C CA . HIS A 1 94 ? 0.105 12.689 -7.545 1.00 96.06 94 HIS A CA 1
ATOM 717 C C . HIS A 1 94 ? 1.625 12.871 -7.468 1.00 96.06 94 HIS A C 1
ATOM 719 O O . HIS A 1 94 ? 2.359 12.009 -6.982 1.00 96.06 94 HIS A O 1
ATOM 725 N N . THR A 1 95 ? 2.092 14.028 -7.931 1.00 94.81 95 THR A N 1
ATOM 726 C CA . THR A 1 95 ? 3.511 14.387 -7.951 1.00 94.81 95 THR A CA 1
ATOM 727 C C . THR A 1 95 ? 3.896 15.063 -6.638 1.00 94.81 95 THR A C 1
ATOM 729 O O . THR A 1 95 ? 3.587 16.235 -6.436 1.00 94.81 95 THR A O 1
ATOM 732 N N . TYR A 1 96 ? 4.590 14.333 -5.762 1.00 93.94 96 TYR A N 1
ATOM 733 C CA . TYR A 1 96 ? 5.081 14.849 -4.475 1.00 93.94 96 TYR A CA 1
ATOM 734 C C . TYR A 1 96 ? 6.423 15.590 -4.588 1.00 93.94 96 TYR A C 1
ATOM 736 O O . TYR A 1 96 ? 6.672 16.538 -3.842 1.00 93.94 96 TYR A O 1
ATOM 744 N N . ALA A 1 97 ? 7.271 15.196 -5.543 1.00 91.25 97 ALA A N 1
ATOM 745 C CA . ALA A 1 97 ? 8.578 15.797 -5.793 1.00 91.25 97 ALA A CA 1
ATOM 746 C C . ALA A 1 97 ? 8.660 16.378 -7.210 1.00 91.25 97 ALA A C 1
ATOM 748 O O . ALA A 1 97 ? 8.302 15.733 -8.198 1.00 91.25 97 ALA A O 1
ATOM 749 N N . ALA A 1 98 ? 9.167 17.607 -7.325 1.00 87.94 98 ALA A N 1
ATOM 750 C CA . ALA A 1 98 ? 9.353 18.257 -8.617 1.00 87.94 98 ALA A CA 1
ATOM 751 C C . ALA A 1 98 ? 10.311 17.446 -9.508 1.00 87.94 98 ALA A C 1
ATOM 753 O O . ALA A 1 98 ? 11.413 17.102 -9.089 1.00 87.94 98 ALA A O 1
ATOM 754 N N . GLY A 1 99 ? 9.899 17.180 -10.750 1.00 84.69 99 GLY A N 1
ATOM 755 C CA . GLY A 1 99 ? 10.686 16.399 -11.712 1.00 84.69 99 GLY A CA 1
ATOM 756 C C . GLY A 1 99 ? 10.443 14.887 -11.671 1.00 84.69 99 GLY A C 1
ATOM 757 O O . GLY A 1 99 ? 10.950 14.193 -12.548 1.00 84.69 99 GLY A O 1
ATOM 758 N N . THR A 1 100 ? 9.622 14.395 -10.737 1.00 85.00 100 THR A N 1
ATOM 759 C CA . THR A 1 100 ? 9.283 12.970 -10.603 1.00 85.00 100 THR A CA 1
ATOM 760 C C . THR A 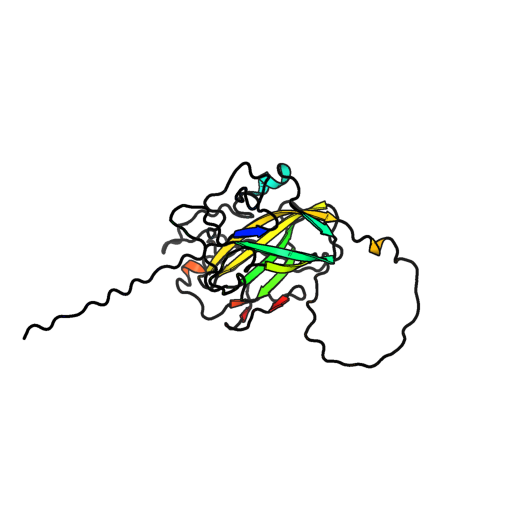1 100 ? 7.766 12.774 -10.711 1.00 85.00 100 THR A C 1
ATOM 762 O O . THR A 1 100 ? 7.089 12.643 -9.688 1.00 85.00 100 THR A O 1
ATOM 765 N N . PRO A 1 101 ? 7.194 12.826 -11.931 1.00 87.06 101 PRO A N 1
ATOM 766 C CA . PRO A 1 101 ? 5.760 12.631 -12.114 1.00 87.06 101 PRO A CA 1
ATOM 767 C C . PRO A 1 101 ? 5.338 11.220 -11.694 1.00 87.06 101 PRO A C 1
ATOM 769 O O . PRO A 1 101 ? 6.107 10.266 -11.834 1.00 87.06 101 PRO A O 1
ATOM 772 N N . GLY A 1 102 ? 4.105 11.090 -11.202 1.00 89.62 102 GLY A N 1
ATOM 773 C CA . GLY A 1 102 ? 3.518 9.782 -10.942 1.00 89.62 102 GLY A CA 1
ATOM 774 C C . GLY A 1 102 ? 3.203 9.011 -12.220 1.00 89.62 102 GLY A C 1
ATOM 775 O O . GLY A 1 102 ? 3.095 9.579 -13.306 1.00 89.62 102 GLY A O 1
ATOM 776 N N . SER A 1 103 ? 3.085 7.692 -12.089 1.00 91.38 103 SER A N 1
ATOM 777 C CA . SER A 1 103 ? 2.750 6.788 -13.189 1.00 91.38 103 SER A CA 1
ATOM 778 C C . SER A 1 103 ? 2.300 5.437 -12.647 1.00 91.38 103 SER A C 1
ATOM 780 O O . SER A 1 103 ? 2.893 4.904 -11.712 1.00 91.38 103 SER A O 1
ATOM 782 N N . THR A 1 104 ? 1.302 4.837 -13.298 1.00 93.31 104 THR A N 1
ATOM 783 C CA . THR A 1 104 ? 0.748 3.519 -12.941 1.00 93.31 104 THR A CA 1
ATOM 784 C C . THR A 1 104 ? 1.713 2.360 -13.184 1.00 93.31 104 THR A C 1
ATOM 786 O O . THR A 1 104 ? 1.427 1.236 -12.776 1.00 93.31 104 THR A O 1
ATOM 789 N N . HIS A 1 105 ? 2.825 2.616 -13.884 1.00 89.19 105 HIS A N 1
ATOM 790 C CA . HIS A 1 105 ? 3.867 1.643 -14.221 1.00 89.19 105 HIS A CA 1
ATOM 791 C C . HIS A 1 105 ? 3.362 0.369 -14.893 1.00 89.19 105 HIS A C 1
ATOM 793 O O . HIS A 1 105 ? 3.910 -0.716 -14.716 1.00 89.19 105 HIS A O 1
ATOM 799 N N . HIS A 1 106 ? 2.271 0.495 -15.649 1.00 91.88 106 HIS A N 1
ATOM 800 C CA . HIS A 1 106 ? 1.624 -0.656 -16.260 1.00 91.88 106 HIS A CA 1
ATOM 801 C C . HIS A 1 106 ? 1.305 -1.761 -15.225 1.00 91.88 106 HIS A C 1
ATOM 803 O O . HIS A 1 106 ? 1.369 -2.953 -15.520 1.00 91.88 106 HIS A O 1
ATOM 809 N N . GLY A 1 107 ? 0.901 -1.353 -14.020 1.00 94.81 107 GLY A N 1
ATOM 810 C CA . GLY A 1 107 ? 0.338 -2.222 -12.998 1.00 94.81 107 GLY A CA 1
ATOM 811 C C . GLY A 1 107 ? 1.374 -2.947 -12.152 1.00 94.81 107 GLY A C 1
ATOM 812 O O . GLY A 1 107 ? 2.221 -2.326 -11.516 1.00 94.81 107 GLY A O 1
ATOM 813 N N . GLY A 1 108 ? 1.236 -4.264 -12.040 1.00 96.38 108 GLY A N 1
ATOM 814 C CA . GLY A 1 108 ? 1.793 -5.030 -10.933 1.00 96.38 108 GLY A CA 1
ATOM 815 C C . GLY A 1 108 ? 0.687 -5.552 -10.027 1.00 96.38 108 GLY A C 1
ATOM 816 O O . GLY A 1 108 ? -0.440 -5.805 -10.460 1.00 96.38 108 GLY A O 1
ATOM 817 N N . SER A 1 109 ? 1.017 -5.798 -8.766 1.00 98.12 109 SER A N 1
ATOM 818 C CA . SER A 1 109 ? 0.107 -6.442 -7.816 1.00 98.12 109 SER A CA 1
ATOM 819 C C . SER A 1 109 ? 0.084 -5.714 -6.485 1.00 98.12 109 SER A C 1
ATOM 821 O O . SER A 1 109 ? 1.111 -5.226 -6.020 1.00 98.12 109 SER A O 1
ATOM 823 N N . CYS A 1 110 ? -1.080 -5.674 -5.841 1.00 98.31 110 CYS A N 1
ATOM 824 C CA . CYS A 1 110 ? -1.243 -4.992 -4.561 1.00 98.31 110 CYS A CA 1
ATOM 825 C C . CYS A 1 110 ? -1.883 -5.883 -3.507 1.00 98.31 110 CYS A C 1
ATOM 827 O O . CYS A 1 110 ? -2.709 -6.744 -3.810 1.00 98.31 110 CYS A O 1
ATOM 829 N N . GLN A 1 111 ? -1.621 -5.569 -2.244 1.00 98.25 111 GLN A N 1
ATOM 830 C CA . GLN A 1 111 ? -2.449 -6.010 -1.128 1.00 98.25 111 GLN A CA 1
ATOM 831 C C . GLN A 1 111 ? -2.952 -4.811 -0.340 1.00 98.25 111 GLN A C 1
ATOM 833 O O . GLN A 1 111 ? -2.282 -3.785 -0.230 1.00 98.25 111 GLN A O 1
ATOM 838 N N . VAL A 1 112 ? -4.134 -4.969 0.246 1.00 98.81 112 VAL A N 1
ATOM 839 C CA . VAL A 1 112 ? -4.631 -4.062 1.275 1.00 98.81 112 VAL A CA 1
ATOM 840 C C . VAL A 1 112 ? -5.026 -4.841 2.512 1.00 98.81 112 VAL A C 1
ATOM 842 O O . VAL A 1 112 ? -5.512 -5.975 2.432 1.00 98.81 112 VAL A O 1
ATOM 845 N N . GLY A 1 113 ? -4.843 -4.229 3.670 1.00 98.62 113 GLY A N 1
ATOM 846 C CA . GLY A 1 113 ? -5.092 -4.892 4.937 1.00 98.62 113 GLY A CA 1
ATOM 847 C C . GLY A 1 113 ? -5.073 -3.937 6.107 1.00 98.62 113 GLY A C 1
ATOM 848 O O . GLY A 1 113 ? -5.006 -2.718 5.943 1.00 98.62 113 GLY A O 1
ATOM 849 N N . PHE A 1 114 ? -5.174 -4.513 7.299 1.00 98.81 114 PHE A N 1
ATOM 850 C CA . PHE A 1 114 ? -5.328 -3.744 8.520 1.00 98.81 114 PHE A CA 1
ATOM 851 C C . PHE A 1 114 ? -4.408 -4.221 9.634 1.00 98.81 114 PHE A C 1
ATOM 853 O O . PHE A 1 114 ? -4.144 -5.419 9.767 1.00 98.81 114 PHE A O 1
ATOM 860 N N . SER A 1 115 ? -4.025 -3.276 10.486 1.00 98.69 115 SER A N 1
ATOM 861 C CA . SER A 1 115 ? -3.388 -3.519 11.776 1.00 98.69 115 SER A CA 1
ATOM 862 C C . SER A 1 115 ? -4.207 -2.870 12.894 1.00 98.69 115 SER A C 1
ATOM 864 O O . SER A 1 115 ? -4.645 -1.721 12.785 1.00 98.69 115 SER A O 1
ATOM 866 N N . LEU A 1 116 ? -4.414 -3.623 13.978 1.00 97.81 116 LEU A N 1
ATOM 867 C CA . LEU A 1 116 ? -5.074 -3.161 15.208 1.00 97.81 116 LEU A CA 1
ATOM 868 C 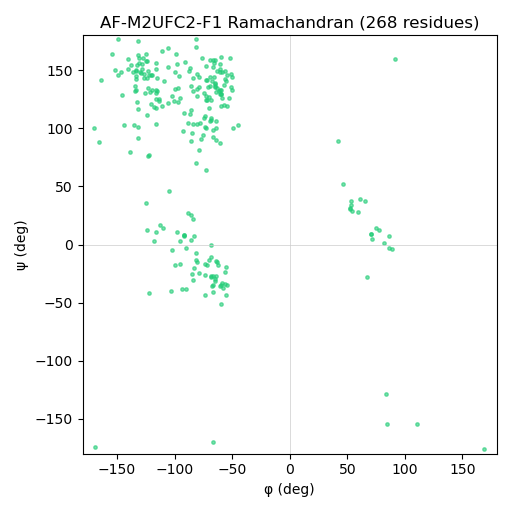C . LEU A 1 116 ? -4.080 -2.856 16.339 1.00 97.81 116 LEU A C 1
ATOM 870 O O . LEU A 1 116 ? -4.484 -2.395 17.403 1.00 97.81 116 LEU A O 1
ATOM 874 N N . ASP A 1 117 ? -2.794 -3.118 16.123 1.00 96.69 117 ASP A N 1
ATOM 875 C CA . ASP A 1 117 ? -1.733 -3.097 17.132 1.00 96.69 117 ASP A CA 1
ATOM 876 C C . ASP A 1 117 ? -0.573 -2.174 16.732 1.00 96.69 117 ASP A C 1
ATOM 878 O O . ASP A 1 117 ? 0.589 -2.435 17.043 1.00 96.69 117 ASP A O 1
ATOM 882 N N . ARG A 1 118 ? -0.910 -1.058 16.072 1.00 93.31 118 ARG A N 1
ATOM 883 C CA . ARG A 1 118 ? 0.029 0.002 15.662 1.00 93.31 118 ARG A CA 1
ATOM 884 C C . ARG A 1 118 ? 1.125 -0.484 14.707 1.00 93.31 118 ARG A C 1
ATOM 886 O O . ARG A 1 118 ? 2.273 -0.069 14.799 1.00 93.31 118 ARG A O 1
ATOM 893 N N . GLY A 1 119 ? 0.757 -1.358 13.777 1.00 96.06 119 GLY A N 1
ATOM 894 C CA . GLY A 1 119 ? 1.631 -1.818 12.703 1.00 96.06 119 GLY A CA 1
ATOM 895 C C . GLY A 1 119 ? 2.517 -3.009 13.063 1.00 96.06 119 GLY A C 1
ATOM 896 O O . GLY A 1 119 ? 3.357 -3.375 12.246 1.00 96.06 119 GLY A O 1
ATOM 897 N N . GLN A 1 120 ? 2.329 -3.629 14.234 1.00 96.06 120 GLN A N 1
ATOM 898 C CA . GLN A 1 120 ? 3.090 -4.817 14.636 1.00 96.06 120 GLN A CA 1
ATOM 899 C C . GLN A 1 120 ? 2.639 -6.068 13.875 1.00 96.06 120 GLN A C 1
ATOM 901 O O . GLN A 1 120 ? 3.472 -6.841 13.406 1.00 96.06 120 GLN A O 1
ATOM 906 N N . THR A 1 121 ? 1.328 -6.264 13.717 1.00 97.75 121 THR A N 1
ATOM 907 C CA . THR A 1 121 ? 0.760 -7.360 12.929 1.00 97.75 121 THR A CA 1
ATOM 908 C C . THR A 1 121 ? -0.264 -6.854 11.927 1.00 97.75 121 THR A C 1
ATOM 910 O O . THR A 1 121 ? -0.973 -5.870 12.155 1.00 97.75 121 THR A O 1
ATOM 913 N N . TRP A 1 122 ? -0.337 -7.547 10.790 1.00 98.50 122 TRP A N 1
ATOM 914 C CA . TRP A 1 122 ? -1.158 -7.148 9.655 1.00 98.50 122 TRP A CA 1
ATOM 915 C C . TRP A 1 122 ? -1.941 -8.330 9.105 1.00 98.50 122 TRP A C 1
ATOM 917 O O . TRP A 1 122 ? -1.406 -9.428 8.927 1.00 98.50 122 TRP A O 1
ATOM 927 N N . LYS A 1 123 ? -3.216 -8.088 8.803 1.00 98.44 123 LYS A N 1
ATOM 928 C CA . LYS A 1 123 ? -4.102 -9.067 8.172 1.00 98.44 123 LYS A CA 1
ATOM 929 C C . LYS A 1 123 ? -4.634 -8.531 6.851 1.00 98.44 123 LYS A C 1
ATOM 931 O O . LYS A 1 123 ? -5.142 -7.409 6.797 1.00 98.44 123 LYS A O 1
ATOM 936 N N . ALA A 1 124 ? -4.536 -9.348 5.807 1.00 98.00 124 ALA A N 1
ATOM 937 C CA . ALA A 1 124 ? -5.000 -9.012 4.472 1.00 98.00 124 ALA A CA 1
ATOM 938 C C . ALA A 1 124 ? -6.532 -8.954 4.423 1.00 98.00 124 ALA A C 1
ATOM 940 O O . ALA A 1 124 ? -7.230 -9.826 4.946 1.00 98.00 124 ALA A O 1
ATOM 941 N N . ALA A 1 125 ? -7.052 -7.926 3.759 1.00 98.31 125 ALA A N 1
ATOM 942 C CA . ALA A 1 125 ? -8.465 -7.788 3.421 1.00 98.31 125 ALA A CA 1
ATOM 943 C C . ALA A 1 125 ? -8.722 -8.119 1.948 1.00 98.31 125 ALA A C 1
ATOM 945 O O . ALA A 1 125 ? -9.708 -8.790 1.636 1.00 98.31 125 ALA A O 1
ATOM 946 N N . ALA A 1 126 ? -7.822 -7.688 1.059 1.00 98.19 126 ALA A N 1
ATOM 947 C CA . ALA A 1 126 ? -7.844 -8.065 -0.345 1.00 98.19 126 ALA A CA 1
ATOM 948 C C . ALA A 1 126 ? -6.432 -8.167 -0.938 1.00 98.19 126 ALA A C 1
ATOM 950 O O . ALA A 1 126 ? -5.515 -7.460 -0.523 1.00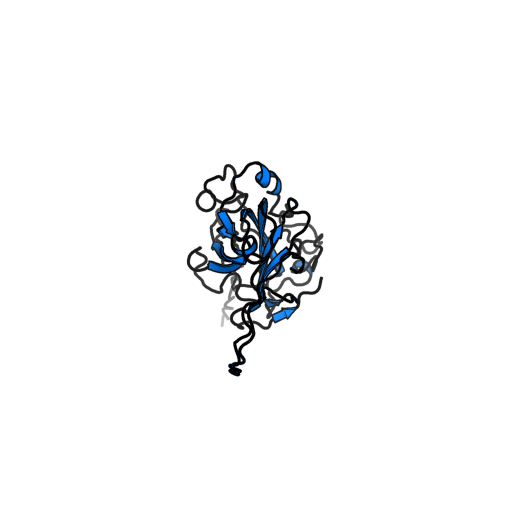 98.19 126 ALA A O 1
ATOM 951 N N . SER A 1 127 ? -6.280 -9.070 -1.905 1.00 98.06 127 SER A N 1
ATOM 952 C CA . SER A 1 127 ? -5.066 -9.288 -2.695 1.00 98.06 127 SER A CA 1
ATOM 953 C C . SER A 1 127 ? -5.424 -9.151 -4.170 1.00 98.06 127 SER A C 1
ATOM 955 O O . SER A 1 127 ? -6.169 -9.977 -4.694 1.00 98.06 127 SER A O 1
ATOM 957 N N . PHE A 1 128 ? -4.928 -8.096 -4.809 1.00 98.06 128 PHE A N 1
ATOM 958 C CA . PHE A 1 128 ? -5.131 -7.784 -6.220 1.00 98.06 128 PHE A CA 1
ATOM 959 C C . PHE A 1 128 ? -3.974 -8.383 -7.014 1.00 98.06 128 PHE A C 1
ATOM 961 O O . PHE A 1 128 ? -2.879 -7.816 -7.057 1.00 98.06 128 PHE A O 1
ATOM 968 N N . SER A 1 129 ? -4.210 -9.566 -7.580 1.00 97.06 129 SER A N 1
ATOM 969 C CA . SER A 1 129 ? -3.216 -10.312 -8.350 1.00 97.06 129 SER A CA 1
ATOM 970 C C . SER A 1 129 ? -3.228 -9.840 -9.796 1.00 97.06 129 SER A C 1
ATOM 972 O O . SER A 1 129 ? -3.980 -10.358 -10.624 1.00 97.06 129 SER A O 1
ATOM 974 N N . GLY A 1 130 ? -2.413 -8.824 -10.061 1.00 96.69 130 GLY A N 1
ATOM 975 C CA . GLY A 1 130 ? -2.341 -8.134 -11.341 1.00 96.69 130 GLY A CA 1
ATOM 976 C C . GLY A 1 130 ? -3.257 -6.915 -11.458 1.00 96.69 130 GLY A C 1
ATOM 977 O O . GLY A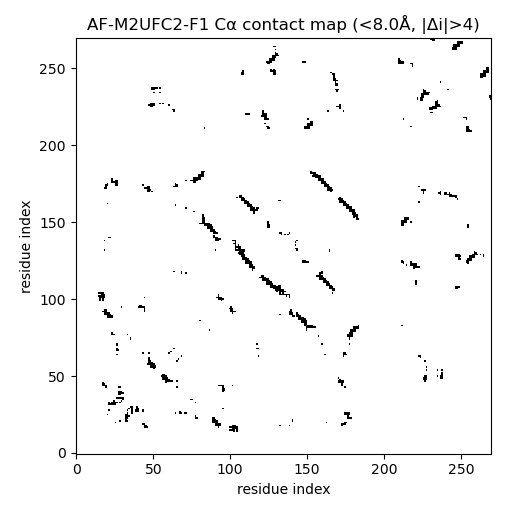 1 130 ? -4.252 -6.786 -10.739 1.00 96.69 130 GLY A O 1
ATOM 978 N N . ASN A 1 131 ? -2.933 -6.026 -12.403 1.00 96.75 131 ASN A N 1
ATOM 979 C CA . ASN A 1 131 ? -3.705 -4.813 -12.715 1.00 96.75 131 ASN A CA 1
ATOM 980 C C . ASN A 1 131 ? -3.993 -3.920 -11.486 1.00 96.75 131 ASN A C 1
ATOM 982 O O . ASN A 1 131 ? -5.054 -3.292 -11.391 1.00 96.75 131 ASN A O 1
ATOM 986 N N . CYS A 1 132 ? -3.058 -3.881 -10.532 1.00 97.50 132 CYS A N 1
ATOM 987 C CA . CYS A 1 132 ? -3.060 -2.915 -9.443 1.00 97.50 132 CYS A CA 1
ATOM 988 C C . CYS A 1 132 ? -1.667 -2.279 -9.298 1.00 97.50 132 CYS A C 1
ATOM 990 O O . CYS A 1 132 ? -0.721 -3.001 -8.972 1.00 97.50 132 CYS A O 1
ATOM 992 N N . PRO A 1 133 ? -1.530 -0.953 -9.503 1.00 97.44 133 PRO A N 1
ATOM 993 C CA . PRO A 1 133 ? -2.510 -0.005 -10.052 1.00 97.44 133 PRO A CA 1
ATOM 994 C C . PRO A 1 133 ? -3.117 -0.457 -11.391 1.00 97.44 133 PRO A C 1
ATOM 996 O O . PRO A 1 133 ? -2.562 -1.315 -12.077 1.00 97.44 133 PRO A O 1
ATOM 999 N N . ARG A 1 134 ? -4.269 0.097 -11.783 1.00 96.25 134 ARG A N 1
ATOM 1000 C CA . ARG A 1 134 ? -4.877 -0.247 -13.072 1.00 96.25 134 ARG A CA 1
ATOM 1001 C C . ARG A 1 134 ? -3.952 0.217 -14.183 1.00 96.25 134 ARG A C 1
ATOM 1003 O O . ARG A 1 134 ? -3.467 1.349 -14.133 1.00 96.25 134 ARG A O 1
ATOM 1010 N N . ARG A 1 135 ? -3.780 -0.617 -15.209 1.00 90.69 135 ARG A N 1
ATOM 1011 C CA . ARG A 1 135 ? -2.997 -0.330 -16.420 1.00 90.69 135 ARG A CA 1
ATOM 1012 C C . ARG A 1 135 ? -3.723 0.665 -17.323 1.00 90.69 135 ARG A C 1
ATOM 1014 O O . ARG A 1 135 ? -4.142 0.344 -18.430 1.00 90.69 135 ARG A O 1
ATOM 1021 N N . ALA A 1 136 ? -3.907 1.869 -16.809 1.00 82.88 136 ALA A N 1
ATOM 1022 C CA . ALA A 1 136 ? -4.403 3.028 -17.522 1.00 82.88 136 ALA A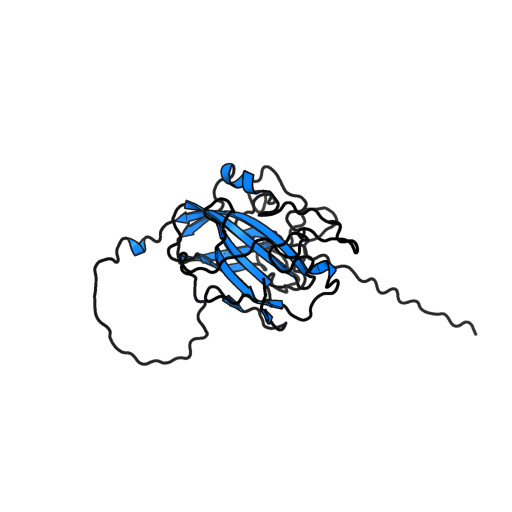 CA 1
ATOM 1023 C C . ALA A 1 136 ? -3.301 4.091 -17.548 1.00 82.88 136 ALA A C 1
ATOM 1025 O O . ALA A 1 136 ? -2.469 4.148 -16.640 1.00 82.88 136 ALA A O 1
ATOM 1026 N N . GLU A 1 137 ? -3.300 4.927 -18.586 1.00 84.44 137 GLU A N 1
ATOM 1027 C CA . GLU A 1 137 ? -2.452 6.127 -18.620 1.00 84.44 137 GLU A CA 1
ATOM 1028 C C . GLU A 1 137 ? -2.897 7.143 -17.562 1.00 84.44 137 GLU A C 1
ATOM 1030 O O . GLU A 1 137 ? -2.069 7.814 -16.961 1.00 84.44 137 GLU A O 1
ATOM 1035 N N . ASP A 1 138 ? -4.207 7.217 -17.308 1.00 91.12 138 ASP A N 1
ATOM 1036 C CA . ASP A 1 138 ? -4.780 8.040 -16.249 1.00 91.12 138 ASP A CA 1
ATOM 1037 C C . ASP A 1 138 ? -4.516 7.399 -14.877 1.00 91.12 138 ASP A C 1
ATOM 1039 O O . ASP A 1 138 ? -5.105 6.364 -14.533 1.00 91.12 138 ASP A O 1
ATOM 1043 N N . GLY A 1 139 ? -3.636 8.015 -14.090 1.00 93.88 139 GLY A N 1
ATOM 1044 C CA . GLY A 1 139 ? -3.344 7.639 -12.711 1.00 93.88 139 GLY A CA 1
ATOM 1045 C C . GLY A 1 139 ? -4.188 8.376 -11.667 1.00 93.88 139 GLY A C 1
ATOM 1046 O O . GLY A 1 139 ? -3.922 8.221 -10.477 1.00 93.88 139 GLY A O 1
ATOM 1047 N N . SER A 1 140 ? -5.206 9.145 -12.069 1.00 95.88 140 SER A N 1
ATOM 1048 C CA . SER A 1 140 ? -6.045 9.914 -11.148 1.00 95.88 140 SER A CA 1
ATOM 1049 C C . SER A 1 140 ? -6.866 9.029 -10.191 1.00 95.88 140 SER A C 1
ATOM 1051 O O . SER A 1 140 ? -7.204 7.883 -10.502 1.00 95.88 140 SER A O 1
ATOM 1053 N N . PRO A 1 141 ? -7.317 9.568 -9.042 1.00 97.00 141 PRO A N 1
ATOM 1054 C CA . PRO A 1 141 ? -8.170 8.825 -8.109 1.00 97.00 141 PRO A CA 1
ATOM 1055 C C . PRO A 1 141 ? -9.438 8.232 -8.739 1.00 97.00 141 PRO A C 1
ATOM 1057 O O . PRO A 1 141 ? -9.875 7.142 -8.362 1.00 97.00 141 PRO A O 1
ATOM 1060 N N . SER A 1 142 ? -10.031 8.925 -9.716 1.00 95.19 142 SER A N 1
ATOM 1061 C CA . SER A 1 142 ? -11.232 8.463 -10.418 1.00 95.19 142 SER A CA 1
ATOM 1062 C C . SER A 1 142 ? -10.995 7.229 -11.287 1.00 95.19 142 SER A C 1
ATOM 1064 O O . SER A 1 142 ? -11.879 6.377 -11.362 1.00 95.19 142 SER A O 1
ATOM 1066 N N . SER A 1 143 ? -9.828 7.104 -11.922 1.00 95.88 143 SER A N 1
ATOM 1067 C CA . SER A 1 143 ? -9.470 5.917 -12.708 1.00 95.88 143 SER A CA 1
ATOM 1068 C C . SER A 1 143 ? -8.884 4.807 -11.831 1.00 95.88 143 SER A C 1
ATOM 1070 O O . SER A 1 143 ? -9.022 3.627 -12.150 1.00 95.88 143 SER A O 1
ATOM 1072 N N . GLN A 1 144 ? -8.295 5.162 -10.688 1.00 97.81 144 GLN A N 1
ATOM 1073 C CA . GLN A 1 144 ? -7.592 4.255 -9.781 1.00 97.81 144 GLN A CA 1
ATOM 1074 C C . GLN A 1 144 ? -8.396 3.936 -8.513 1.00 97.81 144 GLN A C 1
ATOM 1076 O O . GLN A 1 144 ? -7.870 3.963 -7.401 1.00 97.81 144 GLN A O 1
ATOM 1081 N N . THR A 1 145 ? -9.685 3.617 -8.671 1.00 98.12 145 THR A N 1
ATOM 1082 C CA . THR A 1 145 ? -10.566 3.168 -7.576 1.00 98.12 145 THR A CA 1
ATOM 1083 C C . THR A 1 145 ? -10.672 1.641 -7.532 1.00 98.12 145 THR A C 1
ATOM 1085 O O . THR A 1 145 ? -10.883 0.991 -8.564 1.00 98.12 145 THR A O 1
ATOM 1088 N N . PHE A 1 146 ? -10.559 1.068 -6.332 1.00 98.31 146 PHE A N 1
ATOM 1089 C CA . PHE A 1 146 ? -10.533 -0.374 -6.093 1.00 98.31 146 PHE A CA 1
ATOM 1090 C C . PHE A 1 146 ? -11.477 -0.765 -4.961 1.00 98.31 146 PHE A C 1
ATOM 1092 O O . PHE A 1 146 ? -11.332 -0.303 -3.829 1.00 98.31 146 PHE A O 1
ATOM 1099 N N . ASP A 1 147 ? -12.412 -1.660 -5.266 1.00 97.94 147 ASP A N 1
ATOM 1100 C CA . ASP A 1 147 ? -13.371 -2.173 -4.296 1.00 97.94 147 ASP A CA 1
ATOM 1101 C C . ASP A 1 147 ? -12.791 -3.338 -3.491 1.00 97.94 147 ASP A C 1
ATOM 1103 O O . ASP A 1 147 ? -12.085 -4.205 -4.010 1.00 97.94 147 ASP A O 1
ATOM 1107 N N . PHE A 1 148 ? -13.150 -3.394 -2.214 1.00 97.62 148 PHE A N 1
ATOM 1108 C CA . PHE A 1 148 ? -12.882 -4.525 -1.338 1.00 97.62 148 PHE A CA 1
ATOM 1109 C C . PHE A 1 148 ? -13.987 -4.645 -0.279 1.00 97.62 148 PHE A C 1
ATOM 1111 O O . PHE A 1 148 ? -14.904 -3.828 -0.198 1.00 97.62 148 PHE A O 1
ATOM 1118 N N . GLN A 1 149 ? -13.921 -5.673 0.564 1.00 97.38 149 GLN A N 1
ATOM 1119 C CA . GLN A 1 149 ? -14.777 -5.761 1.747 1.00 97.38 149 GLN A CA 1
ATOM 1120 C C . GLN A 1 149 ? -13.913 -5.719 3.000 1.00 97.38 149 GLN A C 1
ATOM 1122 O O . GLN A 1 149 ? -12.952 -6.481 3.120 1.00 97.38 149 GLN A O 1
ATOM 1127 N N . VAL A 1 150 ? -14.273 -4.857 3.951 1.00 98.12 150 VAL A N 1
ATOM 1128 C CA . VAL A 1 150 ? -13.646 -4.837 5.276 1.00 98.12 150 VAL A CA 1
ATOM 1129 C C . VAL A 1 150 ? -13.850 -6.207 5.932 1.00 98.12 150 VAL A C 1
ATOM 1131 O O . VAL A 1 150 ? -14.984 -6.697 5.919 1.00 98.12 150 VAL A O 1
ATOM 1134 N N . PRO A 1 151 ? -12.814 -6.838 6.521 1.00 97.50 151 PRO A N 1
ATOM 1135 C CA . PRO A 1 151 ? -12.948 -8.164 7.106 1.00 97.50 151 PRO A CA 1
ATOM 1136 C C . PRO A 1 151 ? -14.131 -8.266 8.072 1.00 97.50 151 PRO A C 1
ATOM 1138 O O . PRO A 1 151 ? -14.377 -7.394 8.913 1.00 97.50 151 PRO A O 1
ATOM 1141 N N . ARG A 1 152 ? -14.892 -9.352 7.951 1.00 96.31 152 ARG A N 1
ATOM 1142 C CA . ARG A 1 152 ? -16.021 -9.621 8.843 1.00 96.31 152 ARG A CA 1
ATOM 1143 C C . ARG A 1 152 ? -15.514 -9.941 10.242 1.00 96.31 152 ARG A C 1
ATOM 1145 O O . ARG A 1 152 ? -14.466 -10.555 10.412 1.00 96.31 152 ARG A O 1
ATOM 1152 N N . GLY A 1 153 ? -16.264 -9.508 11.253 1.00 95.06 153 GLY A N 1
ATOM 1153 C CA . GLY A 1 153 ? -15.898 -9.738 12.652 1.00 95.06 153 GLY A CA 1
ATOM 1154 C C . GLY A 1 153 ? -14.684 -8.942 13.138 1.00 95.06 153 GLY A C 1
ATOM 1155 O O . GLY A 1 153 ? -14.231 -9.187 14.249 1.00 95.06 153 GLY A O 1
ATOM 1156 N N . MET A 1 154 ? -14.171 -7.990 12.350 1.00 96.44 154 MET A N 1
ATOM 1157 C CA . MET A 1 154 ? -13.076 -7.127 12.783 1.00 96.44 154 MET A CA 1
ATOM 1158 C C . MET A 1 154 ? -13.475 -6.335 14.047 1.00 96.44 154 MET A C 1
ATOM 1160 O O . MET A 1 154 ? -14.554 -5.728 14.065 1.00 96.44 154 MET A O 1
ATOM 1164 N N . PRO A 1 155 ? -12.644 -6.345 15.110 1.00 96.88 155 PRO A N 1
ATOM 1165 C CA . PRO A 1 155 ? -12.896 -5.585 16.327 1.00 96.88 155 PRO A CA 1
ATOM 1166 C C . PRO A 1 155 ? -13.126 -4.099 16.068 1.00 96.88 155 PRO A C 1
ATOM 1168 O O . PRO A 1 155 ? -12.520 -3.495 15.182 1.00 96.88 155 PRO A O 1
ATOM 1171 N N . SER A 1 156 ? -13.993 -3.495 16.881 1.00 97.62 156 SER A N 1
ATOM 1172 C CA . SER A 1 156 ? -14.216 -2.057 16.808 1.00 97.62 156 SER A CA 1
ATOM 1173 C C . SER A 1 156 ? -13.047 -1.287 17.406 1.00 97.62 156 SER A C 1
ATOM 1175 O O . SER A 1 156 ? -12.671 -1.528 18.546 1.00 97.62 156 SER A O 1
ATOM 1177 N N . GLY A 1 157 ? -12.538 -0.298 16.685 1.00 97.56 157 GLY A N 1
ATOM 1178 C CA . GLY A 1 157 ? -11.496 0.598 17.181 1.00 97.56 157 GLY A CA 1
ATOM 1179 C C . GLY A 1 157 ? -10.909 1.456 16.072 1.00 97.56 157 GLY A C 1
ATOM 1180 O O . GLY A 1 157 ? -11.389 1.415 14.937 1.00 97.56 157 GLY A O 1
ATOM 1181 N N . ASN A 1 158 ? -9.894 2.244 16.416 1.00 98.31 158 ASN A N 1
ATOM 1182 C CA . ASN A 1 158 ? -8.997 2.820 15.419 1.00 98.31 158 ASN A CA 1
ATOM 1183 C C . ASN A 1 158 ? -8.089 1.710 14.885 1.00 98.31 158 ASN A C 1
ATOM 1185 O O . ASN A 1 158 ? -7.652 0.850 15.647 1.00 98.31 158 ASN A O 1
ATOM 1189 N N . ALA A 1 159 ? -7.816 1.741 13.589 1.00 98.50 159 ALA A N 1
ATOM 1190 C CA . ALA A 1 159 ? -6.962 0.788 12.901 1.00 98.50 159 ALA A CA 1
ATOM 1191 C C . ALA A 1 159 ? -6.068 1.532 11.910 1.00 98.50 159 ALA A C 1
ATOM 1193 O O . ALA A 1 159 ? -6.431 2.604 11.417 1.00 98.50 159 ALA A O 1
ATOM 1194 N N . LEU A 1 160 ? -4.920 0.945 11.595 1.00 98.75 160 LEU A N 1
ATOM 1195 C CA . LEU A 1 160 ? -4.195 1.300 10.385 1.00 98.75 160 LEU A CA 1
ATOM 1196 C C . LEU A 1 160 ? -4.785 0.500 9.229 1.00 98.75 160 LEU A C 1
ATOM 1198 O O . LEU A 1 160 ? -4.965 -0.710 9.348 1.00 98.75 160 LEU A O 1
ATOM 1202 N N . PHE A 1 161 ? -5.069 1.176 8.126 1.00 98.88 161 PHE A N 1
ATOM 1203 C CA . PHE A 1 161 ? -5.264 0.575 6.814 1.00 98.88 161 PHE A CA 1
ATOM 1204 C C . PHE A 1 161 ? -3.968 0.741 6.030 1.00 98.88 161 PHE A C 1
ATOM 1206 O O . PHE A 1 161 ? -3.411 1.837 6.033 1.00 98.88 161 PHE A O 1
ATOM 1213 N N . ALA A 1 162 ? -3.497 -0.310 5.368 1.00 98.81 162 ALA A N 1
ATOM 1214 C CA . ALA A 1 162 ? -2.331 -0.242 4.500 1.00 98.81 162 ALA A CA 1
ATOM 1215 C C . ALA A 1 162 ? -2.672 -0.648 3.076 1.00 98.81 162 ALA A C 1
ATOM 1217 O O . ALA A 1 162 ? -3.464 -1.564 2.853 1.00 98.81 162 ALA A O 1
ATOM 1218 N N . TRP A 1 163 ? -1.988 0.001 2.143 1.00 98.81 163 TRP A N 1
ATOM 1219 C CA . TRP A 1 163 ? -1.839 -0.425 0.765 1.00 98.81 163 TRP A CA 1
ATOM 1220 C C . TRP A 1 163 ? -0.367 -0.725 0.517 1.00 98.81 163 TRP A C 1
ATOM 1222 O O . TRP A 1 163 ? 0.497 0.077 0.874 1.00 98.81 163 TRP A O 1
ATOM 1232 N N . VAL A 1 164 ? -0.105 -1.882 -0.085 1.00 98.19 164 VAL A N 1
ATOM 1233 C CA . VAL A 1 164 ? 1.202 -2.230 -0.637 1.00 98.19 164 VAL A CA 1
ATOM 1234 C C . VAL A 1 164 ? 1.083 -2.479 -2.125 1.00 98.19 164 VAL A C 1
ATOM 1236 O O . VAL A 1 164 ? 0.082 -3.043 -2.571 1.00 98.19 164 VAL A O 1
ATOM 1239 N N . TRP A 1 165 ? 2.122 -2.123 -2.868 1.00 98.06 165 TRP A N 1
ATOM 1240 C CA . TRP A 1 165 ? 2.242 -2.413 -4.289 1.00 98.06 165 TRP A CA 1
ATOM 1241 C C . TRP A 1 165 ? 3.624 -2.973 -4.604 1.00 98.06 165 TRP A C 1
ATOM 1243 O O . TRP A 1 165 ? 4.643 -2.466 -4.136 1.00 98.06 165 TRP A O 1
ATOM 1253 N N . LEU A 1 166 ? 3.610 -4.056 -5.372 1.00 96.44 166 LEU A N 1
ATOM 1254 C CA . LEU A 1 166 ? 4.760 -4.747 -5.920 1.00 96.44 166 LEU A CA 1
ATOM 1255 C C . LEU A 1 166 ? 4.665 -4.623 -7.439 1.00 96.44 166 LEU A C 1
ATOM 1257 O O . LEU A 1 166 ? 3.822 -5.279 -8.066 1.00 96.44 166 LEU A O 1
ATOM 1261 N N . ASN A 1 167 ? 5.478 -3.746 -8.023 1.00 94.56 167 ASN A N 1
ATOM 1262 C CA . ASN A 1 167 ? 5.537 -3.618 -9.476 1.00 94.56 167 ASN A CA 1
ATOM 1263 C C . ASN A 1 167 ? 6.436 -4.706 -10.087 1.00 94.56 167 ASN A C 1
ATOM 1265 O O . ASN A 1 167 ? 7.125 -5.448 -9.379 1.00 94.56 167 ASN A O 1
ATOM 1269 N N . ARG A 1 168 ? 6.398 -4.824 -11.416 1.00 93.62 168 ARG A N 1
ATOM 1270 C CA . ARG A 1 168 ? 7.142 -5.850 -12.170 1.00 93.62 168 ARG A CA 1
ATOM 1271 C C . ARG A 1 168 ? 8.639 -5.582 -12.205 1.00 93.62 168 ARG A C 1
ATOM 1273 O O . ARG A 1 168 ? 9.432 -6.463 -12.497 1.00 93.62 168 ARG A O 1
ATOM 1280 N N . GLU A 1 169 ? 9.021 -4.358 -11.900 1.00 90.31 169 GLU A N 1
ATOM 1281 C CA . GLU A 1 169 ? 10.382 -3.881 -11.792 1.00 90.31 169 GLU A CA 1
ATOM 1282 C C . GLU A 1 169 ? 10.985 -4.187 -10.430 1.00 90.31 169 GLU A C 1
ATOM 1284 O O . GLU A 1 169 ? 12.098 -3.737 -10.194 1.00 90.31 169 GLU A O 1
ATOM 1289 N N . HIS A 1 170 ? 10.304 -4.950 -9.570 1.00 91.56 170 HIS A N 1
ATOM 1290 C CA . HIS A 1 170 ? 10.760 -5.344 -8.238 1.00 91.56 170 HIS A CA 1
ATOM 1291 C C . HIS A 1 170 ? 10.917 -4.182 -7.258 1.00 91.56 170 HIS A C 1
ATOM 1293 O O . HIS A 1 170 ? 11.825 -4.160 -6.425 1.00 91.56 170 HIS A O 1
ATOM 1299 N N . GLU A 1 171 ? 10.013 -3.216 -7.341 1.00 91.56 171 GLU A N 1
ATOM 1300 C CA . GLU A 1 171 ? 9.951 -2.077 -6.440 1.00 91.56 171 GLU A CA 1
ATOM 1301 C C . GLU A 1 171 ? 8.736 -2.208 -5.523 1.00 91.56 171 GLU A C 1
ATOM 1303 O O . GLU A 1 171 ? 7.667 -2.688 -5.917 1.00 91.56 171 GLU A O 1
ATOM 1308 N N . PHE A 1 172 ? 8.938 -1.833 -4.262 1.00 94.31 172 PHE A N 1
ATOM 1309 C CA . PHE A 1 172 ? 7.964 -2.009 -3.197 1.00 94.31 172 PHE A CA 1
ATOM 1310 C C . PHE A 1 172 ? 7.474 -0.652 -2.709 1.00 94.31 172 PHE A C 1
ATOM 1312 O O . PHE A 1 172 ? 8.260 0.174 -2.258 1.00 94.31 172 PHE A O 1
ATOM 1319 N N . PHE A 1 173 ? 6.164 -0.442 -2.747 1.00 96.00 173 PHE A N 1
ATOM 1320 C CA . PHE A 1 173 ? 5.513 0.759 -2.240 1.00 96.00 173 PHE A CA 1
ATOM 1321 C C . PHE A 1 173 ? 4.617 0.379 -1.074 1.00 96.00 173 PHE A C 1
ATOM 1323 O O . PHE A 1 173 ? 3.963 -0.665 -1.091 1.00 96.00 173 PHE A O 1
ATOM 1330 N N . VAL A 1 174 ? 4.558 1.246 -0.069 1.00 97.62 174 VAL A N 1
ATOM 1331 C CA . VAL A 1 174 ? 3.662 1.081 1.073 1.00 97.62 174 VAL A CA 1
ATOM 1332 C C . VAL A 1 174 ? 3.176 2.435 1.547 1.00 97.62 174 VAL A C 1
ATOM 1334 O O . VAL A 1 174 ? 3.973 3.325 1.822 1.00 97.62 174 VAL A O 1
ATOM 1337 N N . ASN A 1 175 ? 1.869 2.596 1.701 1.00 98.50 175 ASN A N 1
ATOM 1338 C CA . ASN A 1 175 ? 1.291 3.742 2.393 1.00 98.50 175 ASN A CA 1
ATOM 1339 C C . ASN A 1 175 ? 0.241 3.261 3.389 1.00 98.50 175 ASN A C 1
ATOM 1341 O O . ASN A 1 175 ? -0.372 2.206 3.210 1.00 98.50 175 ASN A O 1
ATOM 1345 N N . CYS A 1 176 ? 0.010 4.058 4.428 1.00 98.69 176 CYS A N 1
ATOM 1346 C CA . CYS A 1 176 ? -0.981 3.752 5.448 1.00 98.69 176 CYS A CA 1
ATOM 1347 C C . CYS A 1 176 ? -1.893 4.939 5.713 1.00 98.69 176 CYS A C 1
ATOM 1349 O O . CYS A 1 176 ? -1.499 6.084 5.524 1.00 98.69 176 CYS A O 1
ATOM 1351 N N . ALA A 1 177 ? -3.087 4.659 6.222 1.00 98.62 177 ALA A N 1
ATOM 1352 C CA . ALA A 1 177 ? -4.041 5.651 6.691 1.00 98.62 177 ALA A CA 1
ATOM 1353 C C . ALA A 1 177 ? -4.648 5.213 8.029 1.00 98.62 177 ALA A C 1
ATOM 1355 O O . ALA A 1 177 ? -4.850 4.019 8.272 1.00 98.62 177 ALA A O 1
ATOM 1356 N N . LYS A 1 178 ? -4.988 6.176 8.891 1.00 98.44 178 LYS A N 1
ATOM 1357 C CA . LYS A 1 178 ? -5.782 5.906 10.095 1.00 98.44 178 LYS A CA 1
ATOM 1358 C C . LYS A 1 178 ? -7.260 5.822 9.727 1.00 98.44 178 LYS A C 1
ATOM 1360 O O . LYS A 1 178 ? -7.816 6.743 9.133 1.00 98.44 178 LYS A O 1
ATOM 1365 N N . VAL A 1 179 ? -7.915 4.740 10.129 1.00 98.62 179 VAL A N 1
ATOM 1366 C CA . VAL A 1 179 ? -9.349 4.504 9.910 1.00 98.62 179 VAL A CA 1
ATOM 1367 C C . VAL A 1 179 ? -10.029 4.065 11.206 1.00 98.62 179 VAL A C 1
ATOM 1369 O O . VAL A 1 179 ? -9.369 3.651 12.161 1.00 98.62 179 VAL A O 1
ATOM 1372 N N . ARG A 1 180 ? -11.361 4.141 11.260 1.00 98.44 180 ARG A N 1
ATOM 1373 C CA . ARG A 1 180 ? -12.169 3.665 12.391 1.00 98.44 180 ARG A CA 1
ATOM 1374 C C . ARG A 1 180 ? -13.061 2.518 11.937 1.00 98.44 180 ARG A C 1
ATOM 1376 O O . ARG A 1 180 ? -13.873 2.683 11.035 1.00 98.44 180 ARG A O 1
ATOM 1383 N N . ILE A 1 181 ? -12.971 1.379 12.615 1.00 98.31 181 ILE A N 1
ATOM 1384 C CA . ILE A 1 181 ? -13.813 0.208 12.352 1.00 98.31 181 ILE A CA 1
ATOM 1385 C C . ILE A 1 181 ? -14.933 0.126 13.370 1.00 98.31 181 ILE A C 1
ATOM 1387 O O . ILE A 1 181 ? -14.678 0.061 14.565 1.00 98.31 181 ILE A O 1
ATOM 1391 N N . THR A 1 182 ? -16.179 0.100 12.930 1.00 97.31 182 THR A N 1
ATOM 1392 C CA . THR A 1 182 ? -17.353 -0.039 13.797 1.00 97.31 182 THR A CA 1
ATOM 1393 C C . THR A 1 182 ? -17.947 -1.440 13.699 1.00 97.31 182 THR A C 1
ATOM 1395 O O . THR A 1 182 ? -17.787 -2.144 12.697 1.00 97.31 182 THR A O 1
ATOM 1398 N N . ALA A 1 183 ? -18.612 -1.875 14.768 1.00 86.56 183 ALA A N 1
ATOM 1399 C CA . ALA A 1 183 ? -19.274 -3.167 14.800 1.00 86.56 183 ALA A CA 1
ATOM 1400 C C . ALA A 1 183 ? -20.433 -3.187 13.802 1.00 86.56 183 ALA A C 1
ATOM 1402 O O . ALA A 1 183 ? -21.156 -2.204 13.638 1.00 86.56 183 ALA A O 1
ATOM 1403 N N . ASN A 1 184 ? -20.643 -4.341 13.175 1.00 74.94 184 ASN A N 1
ATOM 1404 C CA . ASN A 1 184 ? -21.837 -4.561 12.380 1.00 74.94 184 ASN A CA 1
ATOM 1405 C C . ASN A 1 184 ? -23.050 -4.654 13.323 1.00 74.94 184 ASN A C 1
ATOM 1407 O O . ASN A 1 184 ? -23.115 -5.562 14.158 1.00 74.94 184 ASN A O 1
ATOM 1411 N N . ALA A 1 185 ? -24.010 -3.733 13.189 1.00 57.75 185 ALA A N 1
ATOM 1412 C CA . ALA A 1 185 ? -25.214 -3.694 14.023 1.00 57.75 185 ALA A CA 1
ATOM 1413 C C . ALA A 1 185 ? -26.018 -5.013 13.977 1.00 57.75 185 ALA A C 1
ATOM 1415 O O . ALA A 1 185 ? -26.723 -5.349 14.926 1.00 57.75 185 ALA A O 1
ATOM 1416 N N . SER A 1 186 ? -25.867 -5.815 12.916 1.00 54.19 186 SER A N 1
ATOM 1417 C CA . SER A 1 186 ? -26.618 -7.058 12.710 1.00 54.19 186 SER A CA 1
ATOM 1418 C C . SER A 1 186 ? -26.194 -8.231 13.609 1.00 54.19 186 SER A C 1
ATOM 1420 O O . SER A 1 186 ? -26.964 -9.182 13.757 1.00 54.19 186 SER A O 1
ATOM 1422 N N . ARG A 1 187 ? -25.011 -8.194 14.250 1.00 48.62 187 ARG A N 1
ATOM 1423 C CA . ARG A 1 187 ? -24.591 -9.266 15.183 1.00 48.62 187 ARG A CA 1
ATOM 1424 C C . ARG A 1 187 ? -25.207 -9.151 16.581 1.00 48.62 187 ARG A C 1
ATOM 1426 O O . ARG A 1 187 ? -25.211 -10.144 17.297 1.00 48.62 187 ARG A O 1
ATOM 1433 N N . VAL A 1 188 ? -25.780 -8.003 16.952 1.00 45.75 188 VAL A N 1
ATOM 1434 C CA . VAL A 1 188 ? -26.433 -7.834 18.266 1.00 45.75 188 VAL A CA 1
ATOM 1435 C C . VAL A 1 188 ? -27.866 -8.401 18.281 1.00 45.75 188 VAL A C 1
ATOM 1437 O O . VAL A 1 188 ? -28.414 -8.628 19.351 1.00 45.75 188 VAL A O 1
ATOM 1440 N N . LEU A 1 189 ? -28.462 -8.714 17.120 1.00 45.22 189 LEU A N 1
ATOM 1441 C CA . LEU A 1 189 ? -29.873 -9.135 17.026 1.00 45.22 189 LEU A CA 1
ATOM 1442 C C . LEU A 1 189 ? -30.117 -10.555 16.486 1.00 45.22 189 LEU A C 1
ATOM 1444 O O . LEU A 1 189 ? -31.269 -10.944 16.344 1.00 45.22 189 LEU A O 1
ATOM 1448 N N . SER A 1 190 ? -29.081 -11.347 16.191 1.00 44.47 190 SER A N 1
ATOM 1449 C CA . SER A 1 190 ? -29.265 -12.657 15.524 1.00 44.47 190 SER A CA 1
ATOM 1450 C C . SER A 1 190 ? -28.976 -13.879 16.404 1.00 44.47 190 SER A C 1
ATOM 1452 O O . SER A 1 190 ? -28.861 -14.988 15.892 1.00 44.47 190 SER A O 1
ATOM 1454 N N . ALA A 1 191 ? -28.883 -13.702 17.724 1.00 44.72 191 ALA A N 1
ATOM 1455 C CA . ALA A 1 191 ? -28.774 -14.812 18.670 1.00 44.72 191 ALA A CA 1
ATOM 1456 C C . ALA A 1 191 ? -30.144 -15.335 19.141 1.00 44.72 191 ALA A C 1
ATOM 1458 O O . ALA A 1 191 ? -30.220 -15.844 20.246 1.00 44.72 191 ALA A O 1
ATOM 1459 N N . ASP A 1 192 ? -31.217 -15.203 18.352 1.00 48.62 192 ASP A N 1
ATOM 1460 C CA . ASP A 1 192 ? -32.429 -16.016 18.537 1.00 48.62 192 ASP A CA 1
ATOM 1461 C C . ASP A 1 192 ? -33.360 -15.925 17.313 1.00 48.62 192 ASP A C 1
ATOM 1463 O O . ASP A 1 192 ? -34.205 -15.040 17.231 1.00 48.62 192 ASP A O 1
ATOM 1467 N N . MET A 1 193 ? -33.170 -16.794 16.315 1.00 38.09 193 MET A N 1
ATOM 1468 C CA . MET A 1 193 ? -34.270 -17.309 15.483 1.00 38.09 193 MET A CA 1
ATOM 1469 C C . MET A 1 193 ? -33.749 -18.451 14.605 1.00 38.09 193 MET A C 1
ATOM 1471 O O . MET A 1 193 ? -33.134 -18.243 13.558 1.00 38.09 193 MET A O 1
ATOM 1475 N N . SER A 1 194 ? -34.009 -19.683 15.023 1.00 44.56 194 SER A N 1
ATOM 1476 C CA . SER A 1 194 ? -33.883 -20.857 14.164 1.00 44.56 194 SER A CA 1
ATOM 1477 C C . SER A 1 194 ? -35.189 -21.040 13.390 1.00 44.56 194 SER A C 1
ATOM 1479 O O . SER A 1 194 ? -36.225 -21.305 13.988 1.00 44.56 194 SER A O 1
ATOM 1481 N N . LEU A 1 195 ? -35.157 -20.922 12.057 1.00 38.84 195 LEU A N 1
ATOM 1482 C CA . LEU A 1 195 ? -36.254 -21.363 11.187 1.00 38.84 195 LEU A CA 1
ATOM 1483 C C . LEU A 1 195 ? -35.726 -22.022 9.895 1.00 38.84 195 LEU A C 1
ATOM 1485 O O . LEU A 1 195 ? -34.601 -21.747 9.473 1.00 38.84 195 LEU A O 1
ATOM 1489 N N . PRO A 1 196 ? -36.492 -22.966 9.314 1.00 43.72 196 PRO A N 1
ATOM 1490 C CA . PRO A 1 196 ? -35.928 -24.125 8.636 1.00 43.72 196 PRO A CA 1
ATOM 1491 C C . PRO A 1 196 ? -35.669 -23.951 7.135 1.00 43.72 196 PRO A C 1
ATOM 1493 O O . PRO A 1 196 ? -36.293 -23.168 6.423 1.00 43.72 196 PRO A O 1
ATOM 1496 N N . SER A 1 197 ? -34.750 -24.801 6.677 1.00 47.97 197 SER A N 1
ATOM 1497 C CA . SER A 1 197 ? -34.346 -25.059 5.295 1.00 47.97 197 SER A CA 1
ATOM 1498 C C . SER A 1 197 ? -35.522 -25.397 4.374 1.00 47.97 197 SER A C 1
ATOM 1500 O O . SER A 1 197 ? -36.246 -26.367 4.607 1.00 47.97 197 SER A O 1
ATOM 1502 N N . SER A 1 198 ? -35.645 -24.660 3.267 1.00 41.06 198 SER A N 1
ATOM 1503 C CA . SER A 1 198 ? -36.359 -25.117 2.075 1.00 41.06 198 SER A CA 1
ATOM 1504 C C . SER A 1 198 ? -35.368 -25.291 0.923 1.00 41.06 198 SER A C 1
ATOM 1506 O O . SER A 1 198 ? -34.569 -24.416 0.592 1.00 41.06 198 SER A O 1
ATOM 1508 N N . ARG A 1 199 ? -35.381 -26.502 0.359 1.00 49.22 199 ARG A N 1
ATOM 1509 C CA . ARG A 1 199 ? -34.528 -26.938 -0.745 1.00 49.22 199 ARG A CA 1
ATOM 1510 C C . ARG A 1 199 ? -34.995 -26.270 -2.035 1.00 49.22 199 ARG A C 1
ATOM 1512 O O . ARG A 1 199 ? -36.133 -26.462 -2.447 1.00 49.22 199 ARG A O 1
ATOM 1519 N N . GLY A 1 200 ? -34.081 -25.576 -2.702 1.00 39.00 200 GLY A N 1
ATOM 1520 C CA . GLY A 1 200 ? -34.222 -25.130 -4.084 1.00 39.00 200 GLY A CA 1
ATOM 1521 C C . GLY A 1 200 ? -32.923 -25.408 -4.828 1.00 39.00 200 GLY A C 1
ATOM 1522 O O . GLY A 1 200 ? -31.930 -24.709 -4.640 1.00 39.00 200 GLY A O 1
ATOM 1523 N N . LEU A 1 201 ? -32.913 -26.470 -5.633 1.00 49.47 201 LEU A N 1
ATOM 1524 C CA . LEU A 1 201 ? -31.8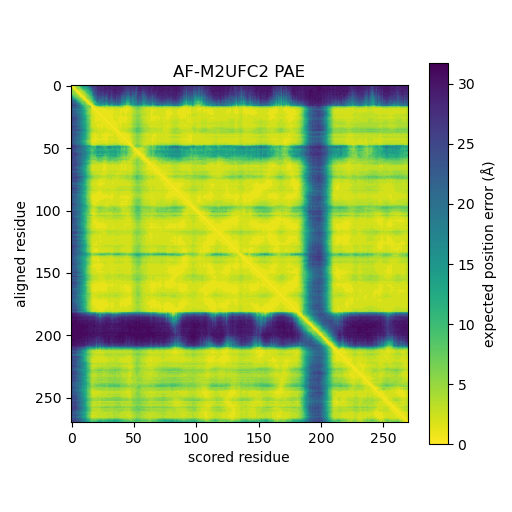13 -26.818 -6.528 1.00 49.47 201 LEU A CA 1
ATOM 1525 C C . LEU A 1 201 ? -31.799 -25.844 -7.710 1.00 49.47 201 LEU A C 1
ATOM 1527 O O . LEU A 1 201 ? -32.533 -26.026 -8.672 1.00 49.47 201 LEU A O 1
ATOM 1531 N N . TRP A 1 202 ? -30.915 -24.852 -7.647 1.00 41.56 202 TRP A N 1
ATOM 1532 C CA . TRP A 1 202 ? -30.434 -24.122 -8.819 1.00 41.56 202 TRP A CA 1
ATOM 1533 C C . TRP A 1 202 ? -28.913 -24.046 -8.735 1.00 41.56 202 TRP A C 1
ATOM 1535 O O . TRP A 1 202 ? -28.343 -23.148 -8.116 1.00 41.56 202 TRP A O 1
ATOM 1545 N N . ARG A 1 203 ? -28.233 -25.025 -9.343 1.00 46.59 203 ARG A N 1
ATOM 1546 C CA . ARG A 1 203 ? -26.780 -24.989 -9.538 1.00 46.59 203 ARG A CA 1
ATOM 1547 C C . ARG A 1 203 ? -26.480 -24.130 -10.763 1.00 46.59 203 ARG A C 1
ATOM 1549 O O . ARG A 1 203 ? -26.092 -24.636 -11.807 1.00 46.59 203 ARG A O 1
ATOM 1556 N N . GLN A 1 204 ? -26.690 -22.824 -10.631 1.00 49.56 204 GLN A N 1
ATOM 1557 C CA . GLN A 1 204 ? -25.998 -21.874 -11.492 1.00 49.56 204 GLN A CA 1
ATOM 1558 C C . GLN A 1 204 ? -24.538 -21.866 -11.045 1.00 49.56 204 GLN A C 1
ATOM 1560 O O . GLN A 1 204 ? -24.246 -21.672 -9.862 1.00 49.56 204 GLN A O 1
ATOM 1565 N N . SER A 1 205 ? -23.624 -22.135 -11.974 1.00 45.19 205 SER A N 1
ATOM 1566 C CA . SER A 1 205 ? -22.194 -21.906 -11.798 1.00 45.19 205 SER A CA 1
ATOM 1567 C C . SER A 1 205 ? -21.983 -20.415 -11.554 1.00 45.19 205 SER A C 1
ATOM 1569 O O . SER A 1 205 ? -21.825 -19.635 -12.490 1.00 45.19 205 SER A O 1
ATOM 1571 N N . ARG A 1 206 ? -22.067 -20.007 -10.286 1.00 41.84 206 ARG A N 1
ATOM 1572 C CA . ARG A 1 206 ? -21.690 -18.662 -9.874 1.00 41.84 206 ARG A CA 1
ATOM 1573 C C . ARG A 1 206 ? -20.199 -18.506 -10.195 1.00 41.84 206 ARG A C 1
ATOM 1575 O O . ARG A 1 206 ? -19.439 -19.411 -9.831 1.00 41.84 206 ARG A O 1
ATOM 1582 N N . PRO A 1 207 ? -19.765 -17.409 -10.843 1.00 44.41 207 PRO A N 1
ATOM 1583 C CA . PRO A 1 207 ? -18.348 -17.051 -10.835 1.00 44.41 207 PRO A CA 1
ATOM 1584 C C . PRO A 1 207 ? -17.870 -17.070 -9.378 1.00 44.41 207 PRO A C 1
ATOM 1586 O O . PRO A 1 207 ? -18.682 -16.785 -8.490 1.00 44.41 207 PRO A O 1
ATOM 1589 N N . LYS A 1 208 ? -16.620 -17.488 -9.115 1.00 45.09 208 LYS A N 1
ATOM 1590 C CA . LYS A 1 208 ? -16.051 -17.546 -7.755 1.00 45.09 208 LYS A CA 1
ATOM 1591 C C . LYS A 1 208 ? -16.328 -16.205 -7.077 1.00 45.09 208 LYS A C 1
ATOM 1593 O O . LYS A 1 208 ? -15.682 -15.210 -7.377 1.00 45.09 208 LYS A O 1
ATOM 1598 N N . ALA A 1 209 ? -17.356 -16.163 -6.234 1.00 50.81 209 ALA A N 1
ATOM 1599 C CA . ALA A 1 209 ? -17.765 -14.931 -5.592 1.00 50.81 209 ALA A CA 1
ATOM 1600 C C . ALA A 1 209 ? -16.580 -14.456 -4.758 1.00 50.81 209 ALA A C 1
ATOM 1602 O O . ALA A 1 209 ? -15.998 -15.277 -4.043 1.00 50.81 209 ALA A O 1
ATOM 1603 N N . PHE A 1 210 ? -16.233 -13.171 -4.867 1.00 66.31 210 PHE A N 1
ATOM 1604 C CA . PHE A 1 210 ? -15.248 -12.517 -4.013 1.00 66.31 210 PHE A CA 1
ATOM 1605 C C . PHE A 1 210 ? -15.510 -12.930 -2.561 1.00 66.31 210 PHE A C 1
ATOM 1607 O O . PHE A 1 210 ? -16.494 -12.522 -1.935 1.00 66.31 210 PHE A O 1
ATOM 1614 N N . ARG A 1 211 ? -14.691 -13.853 -2.049 1.00 84.31 211 ARG A N 1
ATOM 1615 C CA . ARG A 1 211 ? -14.883 -14.412 -0.717 1.00 84.31 211 ARG A CA 1
ATOM 1616 C C . ARG A 1 211 ? -14.208 -13.462 0.244 1.00 84.31 211 ARG A C 1
ATOM 1618 O O . ARG A 1 211 ? -13.009 -13.559 0.453 1.00 84.31 211 ARG A O 1
ATOM 1625 N N . SER A 1 212 ? -14.973 -12.558 0.830 1.00 88.75 212 SER A N 1
ATOM 1626 C CA . SER A 1 212 ? -14.503 -11.689 1.907 1.00 88.75 212 SER A CA 1
ATOM 1627 C C . SER A 1 212 ? -13.832 -12.475 3.042 1.00 88.75 212 SER A C 1
ATOM 1629 O O . SER A 1 212 ? -14.281 -13.575 3.390 1.00 88.75 212 SER A O 1
ATOM 1631 N N . CYS A 1 213 ? -12.829 -11.881 3.675 1.00 95.88 213 CYS A N 1
ATOM 1632 C CA . CYS A 1 213 ? -12.138 -12.485 4.809 1.00 95.88 213 CYS A CA 1
ATOM 1633 C C . CYS A 1 213 ? -12.927 -12.358 6.127 1.00 95.88 213 CYS A C 1
ATOM 1635 O O . CYS A 1 213 ? -13.574 -11.342 6.380 1.00 95.88 213 CYS A O 1
ATOM 1637 N N . GLU A 1 214 ? -12.855 -13.384 6.980 1.00 96.81 214 GLU A N 1
ATOM 1638 C CA . GLU A 1 214 ? -13.160 -13.266 8.416 1.00 96.81 214 GLU A CA 1
ATOM 1639 C C . GLU A 1 214 ? -11.895 -12.799 9.132 1.00 96.81 214 GLU A C 1
ATOM 1641 O O . GLU A 1 214 ? -10.827 -13.338 8.859 1.00 96.81 214 GLU A O 1
ATOM 1646 N N . TRP A 1 215 ? -11.992 -11.846 10.058 1.00 96.81 215 TRP A N 1
ATOM 1647 C CA . TRP A 1 215 ? -10.829 -11.269 10.739 1.00 96.81 215 TRP A CA 1
ATOM 1648 C C . TRP A 1 215 ? -9.954 -12.320 11.429 1.00 96.81 215 TRP A C 1
ATOM 1650 O O . TRP A 1 215 ? -8.730 -12.284 11.313 1.00 96.81 215 TRP A O 1
ATOM 1660 N N . ASP A 1 216 ? -10.560 -13.281 12.124 1.00 95.88 216 ASP A N 1
ATOM 1661 C CA . ASP A 1 216 ? -9.819 -14.261 12.926 1.00 95.88 216 ASP A CA 1
ATOM 1662 C C . ASP A 1 216 ? -9.001 -15.233 12.073 1.00 95.88 216 ASP A C 1
ATOM 1664 O O . ASP A 1 216 ? -7.958 -15.705 12.516 1.00 95.88 216 ASP A O 1
ATOM 1668 N N . THR A 1 217 ? -9.428 -15.474 10.832 1.00 95.94 217 THR A N 1
ATOM 1669 C CA . THR A 1 217 ? -8.763 -16.384 9.889 1.00 95.94 217 THR A CA 1
ATOM 1670 C C . THR A 1 217 ? -8.218 -15.663 8.658 1.00 95.94 217 THR A C 1
ATOM 1672 O O . THR A 1 217 ? -7.893 -16.315 7.666 1.00 95.94 217 THR A O 1
ATOM 1675 N N . ALA A 1 218 ? -8.193 -14.329 8.665 1.00 97.00 218 ALA A N 1
ATOM 1676 C CA . ALA A 1 218 ? -7.669 -13.557 7.552 1.00 97.00 218 ALA A CA 1
ATOM 1677 C C . ALA A 1 218 ? -6.162 -13.845 7.404 1.00 97.00 218 ALA A C 1
ATOM 1679 O O . ALA A 1 218 ? -5.467 -13.936 8.422 1.00 97.00 218 ALA A O 1
ATOM 1680 N N . PRO A 1 219 ? -5.655 -14.001 6.169 1.00 96.56 219 PRO A N 1
ATOM 1681 C CA . PRO A 1 219 ? -4.243 -14.245 5.920 1.00 96.56 219 PRO A CA 1
ATOM 1682 C C . PRO A 1 219 ? -3.368 -13.150 6.520 1.00 96.56 219 PRO A C 1
ATOM 1684 O O . PRO A 1 219 ? -3.760 -11.982 6.565 1.00 96.56 219 PRO A O 1
ATOM 1687 N N . VAL A 1 220 ? -2.155 -13.518 6.923 1.00 96.88 220 VAL A N 1
ATOM 1688 C CA . VAL A 1 220 ? -1.133 -12.535 7.293 1.00 96.88 220 VAL A CA 1
ATOM 1689 C C . VAL A 1 220 ? -0.774 -11.715 6.056 1.00 96.88 220 VAL A C 1
ATOM 1691 O O . VAL A 1 220 ? -0.505 -12.273 4.994 1.00 96.88 220 VAL A O 1
ATOM 1694 N N . MET A 1 221 ? -0.761 -10.393 6.199 1.00 97.31 221 MET A N 1
ATOM 1695 C CA . MET A 1 221 ? -0.242 -9.480 5.184 1.00 97.31 221 MET A CA 1
ATOM 1696 C C . MET A 1 221 ? 1.208 -9.149 5.530 1.00 97.31 221 MET A C 1
ATOM 1698 O O . MET A 1 221 ? 1.499 -8.724 6.647 1.00 97.31 221 MET A O 1
ATOM 1702 N N . LYS A 1 222 ? 2.130 -9.359 4.592 1.00 96.31 222 LYS A N 1
ATOM 1703 C CA . LYS A 1 222 ? 3.515 -8.905 4.756 1.00 96.31 222 LYS A CA 1
ATOM 1704 C C . LYS A 1 222 ? 3.608 -7.419 4.415 1.00 96.31 222 LYS A C 1
ATOM 1706 O O . LYS A 1 222 ? 2.890 -6.937 3.546 1.00 96.31 222 LYS A O 1
ATOM 1711 N N . MET A 1 223 ? 4.498 -6.718 5.110 1.00 95.62 223 MET A N 1
ATOM 1712 C CA . MET A 1 223 ? 4.704 -5.266 4.988 1.00 95.62 223 MET A CA 1
ATOM 1713 C C . MET A 1 223 ? 6.152 -4.904 4.643 1.00 95.62 223 MET A C 1
ATOM 1715 O O . MET A 1 223 ? 6.547 -3.751 4.774 1.00 95.62 223 MET A O 1
ATOM 1719 N N . SER A 1 224 ? 6.948 -5.899 4.256 1.00 92.75 224 SER A N 1
ATOM 1720 C CA . SER A 1 224 ? 8.378 -5.766 4.010 1.00 92.75 224 SER A CA 1
ATOM 1721 C C . SER A 1 224 ? 8.754 -6.664 2.835 1.00 92.75 224 SER A C 1
ATOM 1723 O O . SER A 1 224 ? 8.788 -7.891 2.969 1.00 92.75 224 SER A O 1
ATOM 1725 N N . TYR A 1 225 ? 8.943 -6.042 1.671 1.00 93.62 225 TYR A N 1
ATOM 1726 C CA . TYR A 1 225 ? 9.295 -6.700 0.417 1.00 93.62 225 TYR A CA 1
ATOM 1727 C C . TYR A 1 225 ? 10.489 -5.997 -0.230 1.00 93.62 225 TYR A C 1
ATOM 1729 O O . TYR A 1 225 ? 10.616 -4.780 -0.132 1.00 93.62 225 TYR A O 1
ATOM 1737 N N . TYR A 1 226 ? 11.313 -6.768 -0.940 1.00 91.12 226 TYR A N 1
ATOM 1738 C CA . TYR A 1 226 ? 12.337 -6.318 -1.899 1.00 91.12 226 TYR A CA 1
ATOM 1739 C C . TYR A 1 226 ? 13.545 -5.549 -1.360 1.00 91.12 226 TYR A C 1
ATOM 1741 O O . TYR A 1 226 ? 14.623 -5.681 -1.947 1.00 91.12 226 TYR A O 1
ATOM 1749 N N . THR A 1 227 ? 13.414 -4.825 -0.249 1.00 87.50 227 THR A N 1
ATOM 1750 C CA . THR A 1 227 ? 14.537 -4.176 0.436 1.00 87.50 227 THR A CA 1
ATOM 1751 C C . THR A 1 227 ? 15.585 -5.210 0.870 1.00 87.50 227 THR A C 1
ATOM 1753 O O . THR A 1 227 ? 15.329 -6.419 0.915 1.00 87.50 227 THR A O 1
ATOM 1756 N N . THR A 1 228 ? 16.810 -4.764 1.152 1.00 84.56 228 THR A N 1
ATOM 1757 C CA . THR A 1 228 ? 17.914 -5.655 1.565 1.00 84.56 228 THR A CA 1
ATOM 1758 C C . THR A 1 228 ? 17.607 -6.445 2.830 1.00 84.56 228 THR A C 1
ATOM 1760 O O . THR A 1 228 ? 18.037 -7.590 2.963 1.00 84.56 228 THR A O 1
ATOM 1763 N N . ASP A 1 229 ? 16.846 -5.838 3.733 1.00 83.81 229 ASP A N 1
ATOM 1764 C CA . ASP A 1 229 ? 16.389 -6.366 5.012 1.00 83.81 229 ASP A CA 1
ATOM 1765 C C . ASP A 1 229 ? 14.962 -6.936 4.960 1.00 83.81 229 ASP A C 1
ATOM 1767 O O . ASP A 1 229 ? 14.379 -7.218 6.007 1.00 83.81 229 ASP A O 1
ATOM 1771 N N . ALA A 1 230 ? 14.383 -7.105 3.765 1.00 90.12 230 ALA A N 1
ATOM 1772 C CA . ALA A 1 230 ? 12.994 -7.515 3.645 1.00 90.12 230 ALA A CA 1
ATOM 1773 C C . ALA A 1 230 ? 12.734 -8.944 4.136 1.00 90.12 230 ALA A C 1
ATOM 1775 O O . ALA A 1 230 ? 13.467 -9.882 3.817 1.00 90.12 230 ALA A O 1
ATOM 1776 N N . ASP A 1 231 ? 11.598 -9.126 4.811 1.00 90.44 231 ASP A N 1
ATOM 1777 C CA . ASP A 1 231 ? 11.110 -10.447 5.224 1.00 90.44 231 ASP A CA 1
ATOM 1778 C C . ASP A 1 231 ? 10.752 -11.334 4.027 1.00 90.44 231 ASP A C 1
ATOM 1780 O O . ASP A 1 231 ? 10.786 -12.560 4.123 1.00 90.44 231 ASP A O 1
ATOM 1784 N N . CYS A 1 232 ? 10.328 -10.719 2.922 1.00 93.06 232 CYS A N 1
ATOM 1785 C CA . CYS A 1 232 ? 9.883 -11.418 1.731 1.00 93.06 232 CYS A CA 1
ATOM 1786 C C . CYS A 1 232 ? 10.643 -10.939 0.499 1.00 93.06 232 CYS A C 1
ATOM 1788 O O . CYS A 1 232 ? 10.729 -9.742 0.229 1.00 93.06 232 CYS A O 1
ATOM 1790 N N . MET A 1 233 ? 11.165 -11.895 -0.274 1.00 91.56 233 MET A N 1
ATOM 1791 C CA . MET A 1 233 ? 11.916 -11.632 -1.505 1.00 91.56 233 MET A CA 1
ATOM 1792 C C . MET A 1 233 ? 12.983 -10.523 -1.341 1.00 91.56 233 MET A C 1
ATOM 1794 O O . MET A 1 233 ? 13.000 -9.581 -2.132 1.00 91.56 233 MET A O 1
ATOM 1798 N N . PRO A 1 234 ? 13.888 -10.596 -0.343 1.00 90.94 234 PRO A N 1
ATOM 1799 C CA . PRO A 1 234 ? 14.889 -9.551 -0.136 1.00 90.94 234 PRO A CA 1
ATOM 1800 C C . PRO A 1 234 ? 15.793 -9.409 -1.357 1.00 90.94 234 PRO A C 1
ATOM 1802 O O . PRO A 1 234 ? 16.079 -10.396 -2.041 1.00 90.94 234 PRO A O 1
ATOM 1805 N N . ASN A 1 235 ? 16.286 -8.203 -1.626 1.00 87.62 235 ASN A N 1
ATOM 1806 C CA . ASN A 1 235 ? 17.195 -7.938 -2.747 1.00 87.62 235 ASN A CA 1
ATOM 1807 C C . ASN A 1 235 ? 16.595 -8.287 -4.125 1.00 87.62 235 ASN A C 1
ATOM 1809 O O . ASN A 1 235 ? 17.334 -8.678 -5.030 1.00 87.62 235 ASN A O 1
ATOM 1813 N N . ALA A 1 236 ? 15.269 -8.224 -4.297 1.00 89.38 236 ALA A N 1
ATOM 1814 C CA . ALA A 1 236 ? 14.633 -8.622 -5.557 1.00 89.38 236 ALA A CA 1
ATOM 1815 C C . ALA A 1 236 ? 15.136 -7.775 -6.736 1.00 89.38 236 ALA A C 1
ATOM 1817 O O . ALA A 1 236 ? 15.672 -8.332 -7.690 1.00 89.38 236 ALA A O 1
ATOM 1818 N N . LYS A 1 237 ? 15.107 -6.443 -6.607 1.00 86.31 237 LYS A N 1
ATOM 1819 C CA . LYS A 1 237 ? 15.613 -5.511 -7.628 1.00 86.31 237 LYS A CA 1
ATOM 1820 C C . LYS A 1 237 ? 17.088 -5.715 -7.976 1.00 86.31 237 LYS A C 1
ATOM 1822 O O . LYS A 1 237 ? 17.470 -5.612 -9.136 1.00 86.31 237 LYS A O 1
ATOM 1827 N N . LEU A 1 238 ? 17.914 -6.040 -6.979 1.00 85.00 238 LEU A N 1
ATOM 1828 C CA . LEU A 1 238 ? 19.339 -6.327 -7.180 1.00 85.00 238 LEU A CA 1
ATOM 1829 C C . LEU A 1 238 ? 19.570 -7.597 -7.991 1.00 85.00 238 LEU A C 1
ATOM 1831 O O . LEU A 1 238 ? 20.461 -7.655 -8.833 1.00 85.00 238 LEU A O 1
ATOM 1835 N N . ARG A 1 239 ? 18.782 -8.637 -7.709 1.00 86.19 239 ARG A N 1
ATOM 1836 C CA . ARG A 1 239 ? 18.891 -9.934 -8.384 1.00 86.19 239 ARG A CA 1
ATOM 1837 C C . ARG A 1 239 ? 18.228 -9.923 -9.760 1.00 86.19 239 ARG A C 1
ATOM 1839 O O . ARG A 1 239 ? 18.616 -10.706 -10.623 1.00 86.19 239 ARG A O 1
ATOM 1846 N N . HIS A 1 240 ? 17.267 -9.024 -9.956 1.00 85.69 240 HIS A N 1
ATOM 1847 C CA . HIS A 1 240 ? 16.426 -8.928 -11.138 1.00 85.69 240 HIS A CA 1
ATOM 1848 C C . HIS A 1 240 ? 16.245 -7.455 -11.529 1.00 85.69 240 HIS A C 1
ATOM 1850 O O . HIS A 1 240 ? 15.235 -6.818 -11.241 1.00 85.69 240 HIS A O 1
ATOM 1856 N N . ALA A 1 241 ? 17.257 -6.904 -12.204 1.00 82.12 241 ALA A N 1
ATOM 1857 C CA . ALA A 1 241 ? 17.263 -5.499 -12.616 1.00 82.12 241 ALA A CA 1
ATOM 1858 C C . ALA A 1 241 ? 16.257 -5.174 -13.741 1.00 82.12 241 ALA A C 1
ATOM 1860 O O . ALA A 1 241 ? 16.008 -4.003 -14.026 1.00 82.12 241 ALA A O 1
ATOM 1861 N N . GLN A 1 242 ? 15.709 -6.197 -14.401 1.00 85.56 242 GLN A N 1
ATOM 1862 C CA . GLN A 1 242 ? 14.735 -6.065 -15.484 1.00 85.56 242 GLN A CA 1
ATOM 1863 C C . GLN A 1 242 ? 13.310 -6.259 -14.962 1.00 85.56 242 GLN A C 1
ATOM 1865 O O . GLN A 1 242 ? 13.107 -6.933 -13.953 1.00 85.56 242 GLN A O 1
ATOM 1870 N N . SER A 1 243 ? 12.334 -5.686 -15.669 1.00 89.25 243 SER A N 1
ATOM 1871 C CA . SER A 1 243 ? 10.920 -5.960 -15.420 1.00 89.25 243 SER A CA 1
ATOM 1872 C C . SER A 1 243 ? 10.594 -7.419 -15.735 1.00 89.25 243 SER A C 1
ATOM 1874 O O . SER A 1 243 ? 10.972 -7.921 -16.797 1.00 89.25 243 SER A O 1
ATOM 1876 N N . ASP A 1 244 ? 9.839 -8.069 -14.860 1.00 91.50 244 ASP A N 1
ATOM 1877 C CA . ASP A 1 244 ? 9.310 -9.413 -15.094 1.00 91.50 244 ASP A CA 1
ATOM 1878 C C . ASP A 1 244 ? 8.294 -9.437 -16.227 1.00 91.50 244 ASP A C 1
ATOM 1880 O O . ASP A 1 244 ? 7.671 -8.422 -16.508 1.00 91.50 244 ASP A O 1
ATOM 1884 N N . ASP A 1 245 ? 8.047 -10.594 -16.838 1.00 95.19 245 ASP A N 1
ATOM 1885 C CA . ASP A 1 245 ? 6.939 -10.834 -17.773 1.00 95.19 245 ASP A CA 1
ATOM 1886 C C . ASP A 1 245 ? 5.669 -11.379 -17.089 1.00 95.19 245 ASP A C 1
ATOM 1888 O O . ASP A 1 245 ? 4.699 -11.713 -17.770 1.00 95.19 245 ASP A O 1
ATOM 1892 N N . PHE A 1 246 ? 5.653 -11.415 -15.755 1.00 95.75 246 PHE A N 1
ATOM 1893 C CA . PHE A 1 246 ? 4.547 -11.872 -14.916 1.00 95.75 246 PHE A CA 1
ATOM 1894 C C . PHE A 1 246 ? 4.122 -10.804 -13.896 1.00 95.75 246 PHE A C 1
ATOM 1896 O O . PHE A 1 246 ? 4.845 -9.851 -13.625 1.00 95.75 246 PHE A O 1
ATOM 1903 N N . GLU A 1 247 ? 2.934 -10.969 -13.318 1.00 96.81 247 GLU A N 1
ATOM 1904 C CA . GLU A 1 247 ? 2.471 -10.248 -12.127 1.00 96.81 247 GLU A CA 1
ATOM 1905 C C . GLU A 1 247 ? 2.372 -11.233 -10.947 1.00 96.81 247 GLU A C 1
ATOM 1907 O O . GLU A 1 247 ? 2.441 -12.451 -11.120 1.00 96.81 247 GLU A O 1
ATOM 1912 N N . LEU A 1 248 ? 2.235 -10.728 -9.723 1.00 96.75 248 LEU A N 1
ATOM 1913 C CA . LEU A 1 248 ? 2.325 -11.549 -8.522 1.00 96.75 248 LEU A CA 1
ATOM 1914 C C . LEU A 1 248 ? 0.960 -11.937 -7.945 1.00 96.75 248 LEU A C 1
ATOM 1916 O O . LEU A 1 248 ? -0.031 -11.211 -8.004 1.00 96.75 248 LEU A O 1
ATOM 1920 N N . GLY A 1 249 ? 0.921 -13.115 -7.334 1.00 96.62 249 GLY A N 1
ATOM 1921 C CA . GLY A 1 249 ? -0.230 -13.638 -6.614 1.00 96.62 249 GLY A CA 1
ATOM 1922 C C . GLY A 1 249 ? 0.111 -14.016 -5.182 1.00 96.62 249 GLY A C 1
ATOM 1923 O O . GLY A 1 249 ? 1.257 -14.313 -4.859 1.00 96.62 249 GLY A O 1
ATOM 1924 N N . TRP A 1 250 ? -0.904 -14.061 -4.324 1.00 95.56 250 TRP A N 1
ATOM 1925 C CA . TRP A 1 250 ? -0.773 -14.568 -2.959 1.00 95.56 250 TRP A CA 1
ATOM 1926 C C . TRP A 1 250 ? -1.640 -15.804 -2.788 1.00 95.56 250 TRP A C 1
ATOM 1928 O O . TRP A 1 250 ? -2.806 -15.804 -3.189 1.00 95.56 250 TRP A O 1
ATOM 1938 N N . ASP A 1 251 ? -1.079 -16.859 -2.198 1.00 93.06 251 ASP A N 1
ATOM 1939 C CA . ASP A 1 251 ? -1.821 -18.092 -1.935 1.00 93.06 251 ASP A CA 1
ATOM 1940 C C . ASP A 1 251 ? -2.695 -17.902 -0.692 1.00 93.06 251 ASP A C 1
ATOM 1942 O O . ASP A 1 251 ? -2.311 -18.205 0.438 1.00 93.06 251 ASP A O 1
ATOM 1946 N N . VAL A 1 252 ? -3.854 -17.275 -0.897 1.00 92.00 252 VAL A N 1
ATOM 1947 C CA . VAL A 1 252 ? -4.765 -16.882 0.177 1.00 92.00 252 VAL A CA 1
ATOM 1948 C C . VAL A 1 252 ? -6.177 -17.405 -0.045 1.00 92.00 252 VAL A C 1
ATOM 1950 O O . VAL A 1 252 ? -6.717 -17.433 -1.148 1.00 92.00 252 VAL A O 1
ATOM 1953 N N . ALA A 1 253 ? -6.825 -17.794 1.053 1.00 90.50 253 ALA A N 1
ATOM 1954 C CA . ALA A 1 253 ? -8.133 -18.447 1.020 1.00 90.50 253 ALA A CA 1
ATOM 1955 C C . ALA A 1 253 ? -9.334 -17.485 0.859 1.00 90.50 253 ALA A C 1
ATOM 1957 O O . ALA A 1 253 ? -10.480 -17.944 0.751 1.00 90.50 253 ALA A O 1
ATOM 1958 N N . CYS A 1 254 ? -9.104 -16.170 0.909 1.00 95.38 254 CYS A N 1
ATOM 1959 C CA . CYS A 1 254 ? -10.121 -15.118 0.864 1.00 95.38 254 CYS A CA 1
ATOM 1960 C C . CYS A 1 254 ? -9.530 -13.807 0.322 1.00 95.38 254 CYS A C 1
ATOM 1962 O O . CYS A 1 254 ? -8.315 -13.645 0.270 1.00 95.38 254 CYS A O 1
ATOM 1964 N N . GLY A 1 255 ? -10.391 -12.873 -0.080 1.00 94.56 255 GLY A N 1
ATOM 1965 C CA . GLY A 1 255 ? -10.005 -11.530 -0.513 1.00 94.56 255 GLY A CA 1
ATOM 1966 C C . GLY A 1 255 ? -9.277 -11.473 -1.858 1.00 94.56 255 GLY A C 1
ATOM 1967 O O . GLY A 1 255 ? -8.766 -10.418 -2.210 1.00 94.56 255 GLY A O 1
ATOM 1968 N N . VAL A 1 256 ? -9.205 -12.572 -2.613 1.00 95.00 256 VAL A N 1
ATOM 1969 C CA . VAL A 1 256 ? -8.540 -12.582 -3.925 1.00 95.00 256 VAL A CA 1
ATOM 1970 C C . VAL A 1 256 ? -9.369 -11.790 -4.932 1.00 95.00 256 VAL A C 1
ATOM 1972 O O . VAL A 1 256 ? -10.557 -12.069 -5.118 1.00 95.00 256 VAL A O 1
ATOM 1975 N N . VAL A 1 257 ? -8.725 -10.828 -5.584 1.00 94.88 257 VAL A N 1
ATOM 1976 C CA . VAL A 1 257 ? -9.240 -10.082 -6.730 1.00 94.88 257 VAL A CA 1
ATOM 1977 C C . VAL A 1 257 ? -8.339 -10.400 -7.915 1.00 94.88 257 VAL A C 1
ATOM 1979 O O . VAL A 1 257 ? -7.138 -10.133 -7.881 1.00 94.88 257 VAL A O 1
ATOM 1982 N N . GLU A 1 258 ? -8.920 -11.010 -8.942 1.00 93.06 258 GLU A N 1
ATOM 1983 C CA . GLU A 1 258 ? -8.208 -11.313 -10.181 1.00 93.06 258 GLU A CA 1
ATOM 1984 C C . GLU A 1 258 ? -7.951 -10.009 -10.951 1.00 93.06 258 GLU A C 1
ATOM 1986 O O . GLU A 1 258 ? -8.842 -9.160 -11.066 1.00 93.06 258 GLU A O 1
ATOM 1991 N N . GLY A 1 259 ? -6.730 -9.848 -11.463 1.00 91.31 259 GLY A N 1
ATOM 1992 C CA . GLY A 1 259 ? -6.411 -8.825 -12.450 1.00 91.31 259 GLY A CA 1
ATOM 1993 C C . GLY A 1 259 ? -7.116 -9.090 -13.784 1.00 91.31 259 GLY A C 1
ATOM 1994 O O . GLY A 1 259 ? -7.965 -9.968 -13.919 1.00 91.31 259 GLY A O 1
ATOM 1995 N N . ASP A 1 260 ? -6.752 -8.343 -14.818 1.00 93.62 260 ASP A N 1
ATOM 1996 C CA . ASP A 1 260 ? -7.364 -8.496 -16.150 1.00 93.62 260 ASP A CA 1
ATOM 1997 C C . ASP A 1 260 ? -6.712 -9.585 -17.030 1.00 93.62 260 ASP A C 1
ATOM 1999 O O . ASP A 1 260 ? -7.093 -9.752 -18.187 1.00 93.62 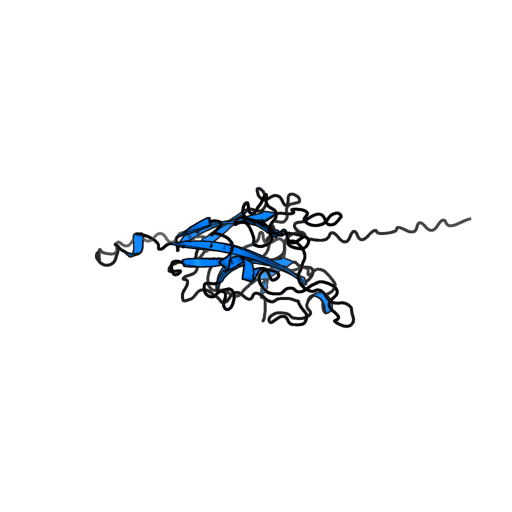260 ASP A O 1
ATOM 2003 N N . GLY A 1 261 ? -5.731 -10.317 -16.492 1.00 94.44 261 GLY A N 1
ATOM 2004 C CA . GLY A 1 261 ? -5.072 -11.432 -17.172 1.00 94.44 261 GLY A CA 1
ATOM 2005 C C . GLY A 1 261 ? -4.074 -11.047 -18.267 1.00 94.44 261 GLY A C 1
ATOM 2006 O O . GLY A 1 261 ? -3.694 -11.920 -19.043 1.00 94.44 261 GLY A O 1
ATOM 2007 N N . ALA A 1 262 ? -3.635 -9.784 -18.356 1.00 95.38 262 ALA A N 1
ATOM 2008 C CA . ALA A 1 262 ? -2.633 -9.396 -19.356 1.00 95.38 262 ALA A CA 1
ATOM 2009 C C . ALA A 1 262 ? -1.250 -10.033 -19.125 1.00 95.38 262 ALA A C 1
ATOM 2011 O O . ALA A 1 262 ? -0.513 -10.241 -20.087 1.00 95.38 262 ALA A O 1
ATOM 2012 N N . PHE A 1 263 ? -0.917 -10.363 -17.873 1.00 95.94 263 PHE A N 1
ATOM 2013 C CA . PHE A 1 263 ? 0.310 -11.065 -17.502 1.00 95.94 263 PHE A CA 1
ATOM 2014 C C . PHE A 1 263 ? -0.021 -12.367 -16.759 1.00 95.94 263 PHE A C 1
ATOM 2016 O O . PHE A 1 263 ? -1.020 -12.421 -16.031 1.00 95.94 263 PHE A O 1
ATOM 2023 N N . PRO A 1 264 ? 0.784 -13.433 -16.931 1.00 97.44 264 PRO A N 1
ATOM 2024 C CA . PRO A 1 264 ? 0.683 -14.619 -16.093 1.00 97.44 264 PRO A CA 1
ATOM 2025 C C . PRO A 1 264 ? 0.899 -14.255 -14.620 1.00 97.44 264 PRO A C 1
ATOM 2027 O O . PRO A 1 264 ? 1.657 -13.343 -14.304 1.00 97.44 264 PRO A O 1
ATOM 2030 N N . ILE A 1 265 ? 0.237 -14.985 -13.718 1.00 97.50 265 ILE A N 1
ATOM 2031 C CA . ILE A 1 265 ? 0.379 -14.786 -12.273 1.00 97.50 265 ILE A CA 1
ATOM 2032 C C . ILE A 1 265 ? 1.378 -15.790 -11.703 1.00 97.50 265 ILE A C 1
ATOM 2034 O O . ILE A 1 265 ? 1.171 -17.002 -11.807 1.00 97.50 265 ILE A O 1
ATOM 2038 N N . GLN A 1 266 ? 2.424 -15.286 -11.050 1.00 96.75 266 GLN A N 1
ATOM 2039 C CA . GLN A 1 266 ? 3.361 -16.072 -10.257 1.00 96.75 266 GLN A CA 1
ATOM 2040 C C . GLN A 1 266 ? 3.052 -15.920 -8.768 1.00 96.75 266 GLN A C 1
ATOM 2042 O O . GLN A 1 266 ? 2.972 -14.816 -8.235 1.00 96.75 266 GLN A O 1
ATOM 2047 N N . MET A 1 267 ? 2.898 -17.042 -8.070 1.00 95.94 267 MET A N 1
ATOM 2048 C CA . MET A 1 267 ? 2.627 -17.018 -6.634 1.00 95.94 267 MET A CA 1
ATOM 2049 C C . MET A 1 267 ? 3.884 -16.610 -5.863 1.00 95.94 267 MET A C 1
ATOM 2051 O O . MET A 1 267 ? 4.947 -17.206 -6.042 1.00 95.94 267 MET A O 1
ATOM 2055 N N . ILE A 1 268 ? 3.751 -15.610 -4.994 1.00 92.25 268 ILE A N 1
ATOM 2056 C CA . ILE A 1 268 ? 4.818 -15.155 -4.104 1.00 92.25 268 ILE A CA 1
ATOM 2057 C C . ILE A 1 268 ? 5.162 -16.267 -3.119 1.00 92.25 268 ILE A C 1
ATOM 2059 O O . ILE A 1 268 ? 4.279 -16.868 -2.502 1.00 92.25 268 ILE A O 1
ATOM 2063 N N . ALA A 1 269 ? 6.463 -16.467 -2.926 1.00 84.19 269 ALA A N 1
ATOM 2064 C CA . ALA A 1 269 ? 7.014 -17.244 -1.833 1.00 84.19 269 ALA A CA 1
ATOM 2065 C C . ALA A 1 269 ? 7.882 -16.332 -0.955 1.00 84.19 269 ALA A C 1
ATOM 2067 O O . ALA A 1 269 ? 8.874 -15.764 -1.418 1.00 84.19 269 ALA A O 1
ATOM 2068 N N . CYS A 1 270 ? 7.470 -16.212 0.305 1.00 87.06 270 CYS A N 1
ATOM 2069 C CA . CYS A 1 270 ? 8.276 -15.748 1.424 1.00 87.06 270 CYS A CA 1
ATOM 2070 C C . CYS A 1 270 ? 8.601 -17.000 2.266 1.00 87.06 270 CYS A C 1
ATOM 2072 O O . CYS A 1 270 ? 9.739 -17.101 2.750 1.00 87.06 270 CYS A O 1
#

Radius of gyration: 20.95 Å; Cα contacts (8 Å, |Δi|>4): 646; chains: 1; bounding box: 68×46×69 Å

Organism: Cochliobolus heterostrophus (strain C5 / ATCC 48332 / race O) (NCBI:txid701091)

Nearest PDB structures (foldseek):
  4x29-assembly1_A-2  TM=5.100E-01  e=8.555E-03  Entomopoxvirinae
  6nfq-assembly1_A  TM=5.332E-01  e=7.574E-03  Pseudomonas fluorescens
  4ow5-assembly1_A  TM=4.558E-01  e=6.705E-03  unidentified entomopoxvirus
  4yn2-assembly1_A  TM=4.960E-01  e=1.777E-02  unidentified entomopoxvirus
  4yn1-assembly1_A  TM=5.242E-01  e=1.498E-01  Alphaentomopoxvirus acuprea

pLDDT: mean 85.91, std 18.31, range [38.09, 98.88]

Mean predicted aligned error: 8.6 Å

Solvent-accessible surface area (backbone atoms only — not comparable to full-atom values): 14906 Å² total; per-residue (Å²): 138,84,83,81,79,84,78,80,82,77,78,77,73,79,77,58,57,16,49,27,62,30,35,58,25,22,53,42,22,52,52,91,44,15,82,81,49,89,54,61,43,53,56,54,32,46,57,39,22,47,49,44,100,85,67,47,74,74,39,69,62,59,56,62,43,58,52,41,64,72,50,61,82,73,52,72,59,65,46,79,47,40,29,52,34,81,45,66,38,21,28,24,25,68,60,60,38,95,95,50,61,34,29,32,60,74,12,14,13,26,41,32,29,41,15,80,62,86,71,76,51,40,31,35,24,32,37,30,33,21,48,26,48,44,70,43,91,61,29,44,48,86,68,28,61,46,79,46,35,40,27,29,82,36,74,64,41,70,30,41,38,37,44,37,36,41,35,39,53,42,42,27,34,50,37,27,18,44,26,30,36,35,66,48,76,69,71,82,70,64,89,77,78,93,79,84,92,77,92,73,97,73,87,70,86,69,71,86,66,75,40,63,18,44,44,94,75,29,49,78,41,85,81,43,47,24,18,83,84,25,77,24,52,46,36,35,31,69,79,36,80,55,65,54,84,43,22,42,30,73,96,60,98,40,17,58,37,82,33,85,69,88,44,56,73,45,71,65,74,111